Protein AF-A0A970WQ38-F1 (afdb_monomer_lite)

Sequence (187 aa):
MLKSSEVANGSTEHPTRWMLVTQKTVGEDTSVIERTAPKTWEYLNRHAGKLDKRGSAIYKNRPRFSVFGVGEYSFAPFKVAISGFYKRLAFAEIGNLEGKPIVLDDTSYFVPCYSRQEAKLIATMLNSNLAREFYSVFVFWDAKRPITIDVLRQLNLSALAEELQLEREFLAYLKRHPKAEKQTTMF

Radius of gyration: 18.14 Å; chains: 1; bounding box: 41×39×44 Å

Foldseek 3Di:
DDELVCQAVLVAADHPDDDDAQDQDWQPASVCCCVVPVVVVVVCVVCQVVQVPPPDPSCPPGHRPHDPPHHPLQFQQKKFKHFQQDLDQQTYIHGADPSGHDGYDPGMDIQRDNDPVVSVVQNCLCPDPVNRVQLVVQFPSVDSGRDDPVSQLVDQSCVSCVVVVNNVVVVVVCVVPVVVVVRSGSD

pLDDT: mean 92.21, std 9.81, range [41.81, 98.5]

Structure (mmCIF, N/CA/C/O backbone):
data_AF-A0A970WQ38-F1
#
_entry.id   AF-A0A970WQ38-F1
#
loop_
_atom_site.group_PDB
_atom_site.id
_atom_site.type_symbol
_atom_site.label_atom_id
_atom_site.label_alt_id
_atom_site.label_comp_id
_atom_site.label_asym_id
_atom_site.label_entity_id
_atom_site.label_seq_id
_atom_site.pdbx_PDB_ins_code
_atom_site.Cartn_x
_atom_site.Cartn_y
_atom_site.Cartn_z
_atom_site.occupancy
_atom_site.B_iso_or_equiv
_atom_site.auth_seq_id
_atom_site.auth_comp_id
_atom_site.auth_asym_id
_atom_site.auth_atom_id
_atom_site.pdbx_PDB_model_num
ATOM 1 N N . MET A 1 1 ? 10.033 -3.307 -0.426 1.00 94.62 1 MET A N 1
ATOM 2 C CA . MET A 1 1 ? 8.689 -3.889 -0.563 1.00 94.62 1 MET A CA 1
ATOM 3 C C . MET A 1 1 ? 8.407 -4.720 0.669 1.00 94.62 1 MET A C 1
ATOM 5 O O . MET A 1 1 ? 9.281 -5.488 1.053 1.00 94.62 1 MET A O 1
ATOM 9 N N . LEU A 1 2 ? 7.237 -4.533 1.276 1.00 96.19 2 LEU A N 1
ATOM 10 C CA . LEU A 1 2 ? 6.764 -5.340 2.400 1.00 96.19 2 LEU A CA 1
ATOM 11 C C . LEU A 1 2 ? 5.750 -6.373 1.918 1.00 96.19 2 LEU A C 1
ATOM 13 O O . LEU A 1 2 ? 4.870 -6.078 1.104 1.00 96.19 2 LEU A O 1
ATOM 17 N N . LYS A 1 3 ? 5.857 -7.579 2.462 1.00 95.44 3 LYS A N 1
ATOM 18 C CA . LYS A 1 3 ? 4.833 -8.611 2.368 1.00 95.44 3 LYS A CA 1
ATOM 19 C C . LYS A 1 3 ? 3.720 -8.350 3.364 1.00 95.44 3 LYS A C 1
ATOM 21 O O . LYS A 1 3 ? 3.947 -7.802 4.441 1.00 95.44 3 LYS A O 1
ATOM 26 N N . SER A 1 4 ? 2.530 -8.844 3.054 1.00 94.75 4 SER A N 1
ATOM 27 C CA . SER A 1 4 ? 1.392 -8.768 3.975 1.00 94.75 4 SER A CA 1
ATOM 28 C C . SER A 1 4 ? 1.639 -9.431 5.333 1.00 94.75 4 SER A C 1
ATOM 30 O O . SER A 1 4 ? 1.029 -9.032 6.319 1.00 94.75 4 SER A O 1
ATOM 32 N N . SER A 1 5 ? 2.575 -10.381 5.419 1.00 94.56 5 SER A N 1
ATOM 33 C CA . SER A 1 5 ? 3.056 -10.952 6.680 1.00 94.56 5 SER A CA 1
ATOM 34 C C . SER A 1 5 ? 3.839 -9.957 7.537 1.00 94.56 5 SER A C 1
ATOM 36 O O . SER A 1 5 ? 3.658 -9.912 8.748 1.00 94.56 5 SER A O 1
ATOM 38 N N . GLU A 1 6 ? 4.700 -9.146 6.916 1.00 95.38 6 GLU A N 1
ATOM 39 C CA . GLU A 1 6 ? 5.472 -8.105 7.606 1.00 95.38 6 GLU A CA 1
ATOM 40 C C . GLU A 1 6 ? 4.532 -6.989 8.084 1.00 95.38 6 GLU A C 1
ATOM 42 O O . GLU A 1 6 ? 4.630 -6.557 9.230 1.00 95.38 6 GLU A O 1
ATOM 47 N N . VAL A 1 7 ? 3.548 -6.613 7.254 1.00 95.88 7 VAL A N 1
ATOM 48 C CA . VAL A 1 7 ? 2.473 -5.679 7.637 1.00 95.88 7 VAL A CA 1
ATOM 49 C C . VAL A 1 7 ? 1.676 -6.224 8.821 1.00 95.88 7 VAL A C 1
ATOM 51 O O . VAL A 1 7 ? 1.517 -5.533 9.822 1.00 95.88 7 VAL A O 1
ATOM 54 N N . ALA A 1 8 ? 1.213 -7.475 8.740 1.00 94.12 8 ALA A N 1
ATOM 55 C CA . ALA A 1 8 ? 0.424 -8.087 9.803 1.00 94.12 8 ALA A CA 1
ATOM 56 C C . ALA A 1 8 ? 1.191 -8.146 11.128 1.00 94.12 8 ALA A C 1
ATOM 58 O O . ALA A 1 8 ? 0.586 -7.926 12.170 1.00 94.12 8 ALA A O 1
ATOM 59 N N . ASN A 1 9 ? 2.498 -8.410 11.099 1.00 91.44 9 ASN A N 1
ATOM 60 C CA . ASN A 1 9 ? 3.336 -8.513 12.294 1.00 91.44 9 ASN A CA 1
ATOM 61 C C . ASN A 1 9 ? 3.837 -7.158 12.826 1.00 91.44 9 ASN A C 1
ATOM 63 O O . ASN A 1 9 ? 4.499 -7.134 13.859 1.00 91.44 9 ASN A O 1
ATOM 67 N N . GLY A 1 10 ? 3.544 -6.046 12.142 1.00 88.69 10 GLY A N 1
ATOM 68 C CA . GLY A 1 10 ? 4.042 -4.718 12.516 1.00 88.69 10 GLY A CA 1
ATOM 69 C C . GLY A 1 10 ? 5.531 -4.501 12.220 1.00 88.69 10 GLY A C 1
ATOM 70 O O . GLY A 1 10 ? 6.116 -3.535 12.694 1.00 88.69 10 GLY A O 1
ATOM 71 N N . SER A 1 11 ? 6.163 -5.371 11.428 1.00 88.94 11 SER A N 1
ATOM 72 C CA . SER A 1 11 ? 7.571 -5.255 11.024 1.00 88.94 11 SER A CA 1
ATOM 73 C C . SER A 1 11 ? 7.704 -4.360 9.785 1.00 88.94 11 SER A C 1
ATOM 75 O O . SER A 1 11 ? 8.051 -4.832 8.704 1.00 88.94 11 SER A O 1
ATOM 77 N N . THR A 1 12 ? 7.360 -3.074 9.907 1.00 89.62 12 THR A N 1
ATOM 78 C CA . THR A 1 12 ? 7.174 -2.178 8.747 1.00 89.62 12 THR A CA 1
ATOM 79 C C . THR A 1 12 ? 8.334 -1.223 8.463 1.00 89.62 12 THR A C 1
ATOM 81 O O . THR A 1 12 ? 8.356 -0.602 7.400 1.00 89.62 12 THR A O 1
ATOM 84 N N . GLU A 1 13 ? 9.312 -1.113 9.363 1.00 87.19 13 GLU A N 1
ATOM 85 C CA . GLU A 1 13 ? 10.397 -0.124 9.253 1.00 87.19 13 GLU A CA 1
ATOM 86 C C . GLU A 1 13 ? 11.452 -0.496 8.201 1.00 87.19 13 GLU A C 1
ATOM 88 O O . GLU A 1 13 ? 11.958 0.366 7.480 1.00 87.19 13 GLU A O 1
ATOM 93 N N . HIS A 1 14 ? 11.760 -1.789 8.069 1.00 89.81 14 HIS A N 1
ATOM 94 C CA . HIS A 1 14 ? 12.870 -2.275 7.251 1.00 89.81 14 HIS A CA 1
ATOM 95 C C . HIS A 1 14 ? 12.405 -3.359 6.270 1.00 89.81 14 HIS A C 1
ATOM 97 O O . HIS A 1 14 ? 12.410 -4.542 6.610 1.00 89.81 14 HIS A O 1
ATOM 103 N N . PRO A 1 15 ? 11.997 -2.993 5.039 1.00 92.56 15 PRO A N 1
ATOM 104 C CA . PRO A 1 15 ? 11.581 -3.976 4.049 1.00 92.56 15 PRO A CA 1
ATOM 105 C C . PRO A 1 15 ? 12.732 -4.909 3.664 1.00 92.56 15 PRO A C 1
ATOM 107 O O . PRO A 1 15 ? 13.807 -4.465 3.267 1.00 92.56 15 PRO A O 1
ATOM 110 N N . THR A 1 16 ? 12.468 -6.213 3.672 1.00 91.50 16 THR A N 1
ATOM 111 C CA . THR A 1 16 ? 13.464 -7.247 3.331 1.00 91.50 16 THR A CA 1
ATOM 112 C C . THR A 1 16 ? 13.607 -7.500 1.826 1.00 91.50 16 THR A C 1
ATOM 114 O O . THR A 1 16 ? 14.448 -8.288 1.393 1.00 91.50 16 THR A O 1
ATOM 117 N N . ARG A 1 17 ? 12.766 -6.863 0.998 1.00 94.31 17 ARG A N 1
ATOM 118 C CA . ARG A 1 17 ? 12.672 -7.116 -0.449 1.00 94.31 17 ARG A CA 1
ATOM 119 C C . ARG A 1 17 ? 12.730 -5.831 -1.249 1.00 94.31 17 ARG A C 1
ATOM 121 O O . ARG A 1 17 ? 12.194 -4.805 -0.839 1.00 94.31 17 ARG A O 1
ATOM 128 N N . TRP A 1 18 ? 13.271 -5.920 -2.455 1.00 92.81 18 TRP A N 1
ATOM 129 C CA . TRP A 1 18 ? 13.341 -4.812 -3.403 1.00 92.81 18 TRP A CA 1
ATOM 130 C C . TRP A 1 18 ? 12.509 -5.126 -4.640 1.00 92.81 18 TRP A C 1
ATOM 132 O O . TRP A 1 18 ? 12.407 -6.278 -5.057 1.00 92.81 18 TRP A O 1
ATOM 142 N N . MET A 1 19 ? 11.885 -4.099 -5.209 1.00 91.88 19 MET A N 1
ATOM 143 C CA . MET A 1 19 ? 11.062 -4.219 -6.406 1.00 91.88 19 MET A CA 1
ATOM 144 C C . MET A 1 19 ? 11.454 -3.123 -7.388 1.00 91.88 19 MET A C 1
ATOM 146 O O . MET A 1 19 ? 11.566 -1.961 -7.003 1.00 91.88 19 MET A O 1
ATOM 150 N N . LEU A 1 20 ? 11.640 -3.500 -8.652 1.00 94.19 20 LEU A N 1
ATOM 151 C CA . LEU A 1 20 ? 11.732 -2.545 -9.747 1.00 94.19 20 LEU A CA 1
ATOM 152 C C . LEU A 1 20 ? 10.317 -2.126 -10.142 1.00 94.19 20 LEU A C 1
ATOM 154 O O . LEU A 1 20 ? 9.490 -2.972 -10.483 1.00 94.19 20 LEU A O 1
ATOM 158 N N . VAL A 1 21 ? 10.060 -0.824 -10.098 1.00 94.69 21 VAL A N 1
ATOM 159 C CA . VAL A 1 21 ? 8.825 -0.221 -10.596 1.00 94.69 21 VAL A CA 1
ATOM 160 C C . VAL A 1 21 ? 9.208 0.611 -11.811 1.00 94.69 21 VAL A C 1
ATOM 162 O O . VAL A 1 21 ? 9.960 1.574 -11.691 1.00 94.69 21 VAL A O 1
ATOM 165 N N . THR A 1 22 ? 8.777 0.167 -12.987 1.00 96.25 22 THR A N 1
ATOM 166 C CA . THR A 1 22 ? 9.241 0.685 -14.283 1.00 96.25 22 THR A CA 1
ATOM 167 C C . THR A 1 22 ? 8.494 1.938 -14.722 1.00 96.25 22 THR A C 1
ATOM 169 O O . THR A 1 22 ? 8.938 2.622 -15.638 1.00 96.25 22 THR A O 1
ATOM 172 N N . GLN A 1 23 ? 7.386 2.260 -14.059 1.00 95.25 23 GLN A N 1
ATOM 173 C CA . GLN A 1 23 ? 6.566 3.409 -14.390 1.00 95.25 23 GLN A CA 1
ATOM 174 C C . GLN A 1 23 ? 5.819 3.968 -13.172 1.00 95.25 23 GLN A C 1
ATOM 176 O O . GLN A 1 23 ? 5.569 3.251 -12.202 1.00 95.25 23 GLN A O 1
ATOM 181 N N . LYS A 1 24 ? 5.442 5.248 -13.216 1.00 93.38 24 LYS A N 1
ATOM 182 C CA . LYS A 1 24 ? 4.678 5.919 -12.153 1.00 93.38 24 LYS A CA 1
ATOM 183 C C . LYS A 1 24 ? 3.174 5.753 -12.317 1.00 93.38 24 LYS A C 1
ATOM 185 O O . LYS A 1 24 ? 2.450 5.721 -11.324 1.00 93.38 24 LYS A O 1
ATOM 190 N N . THR A 1 25 ? 2.701 5.650 -13.554 1.00 92.31 25 THR A N 1
ATOM 191 C CA . THR A 1 25 ? 1.279 5.441 -13.861 1.00 92.31 25 THR A CA 1
ATOM 192 C C . THR A 1 25 ? 1.090 4.314 -14.868 1.00 92.31 25 THR A C 1
ATOM 194 O O . THR A 1 25 ? 1.965 4.029 -15.682 1.00 92.31 25 THR A O 1
ATOM 197 N N . VAL A 1 26 ? -0.052 3.626 -14.812 1.00 88.56 26 VAL A N 1
ATOM 198 C CA . VAL A 1 26 ? -0.340 2.535 -15.753 1.00 88.56 26 VAL A CA 1
ATOM 199 C C . VAL A 1 26 ? -0.365 3.062 -17.191 1.00 88.56 26 VAL A C 1
ATOM 201 O O . VAL A 1 26 ? -1.120 3.975 -17.506 1.00 88.56 26 VAL A O 1
ATOM 204 N N . GLY A 1 27 ? 0.413 2.429 -18.073 1.00 90.19 27 GLY A N 1
ATOM 205 C CA . GLY A 1 27 ? 0.468 2.761 -19.500 1.00 90.19 27 GLY A CA 1
ATOM 206 C C . GLY A 1 27 ? 1.552 3.769 -19.889 1.00 90.19 27 GLY A C 1
ATOM 207 O O . GLY A 1 27 ? 1.761 3.966 -21.081 1.00 90.19 27 GLY A O 1
ATOM 208 N N . GLU A 1 28 ? 2.257 4.357 -18.923 1.00 94.62 28 GLU A N 1
ATOM 209 C CA . GLU A 1 28 ? 3.424 5.206 -19.181 1.00 94.62 28 GLU A CA 1
ATOM 210 C C . GLU A 1 28 ? 4.548 4.417 -19.870 1.00 94.62 28 GLU A C 1
ATOM 212 O O . GLU A 1 28 ? 4.803 3.255 -19.537 1.00 94.62 28 GLU A O 1
ATOM 217 N N . ASP A 1 29 ? 5.203 5.054 -20.846 1.00 96.19 29 ASP A N 1
ATOM 218 C CA . ASP A 1 29 ? 6.270 4.438 -21.628 1.00 96.19 29 ASP A CA 1
ATOM 219 C C . ASP A 1 29 ? 7.474 4.077 -20.750 1.00 96.19 29 ASP A C 1
ATOM 221 O O . ASP A 1 29 ? 8.077 4.914 -20.081 1.00 96.19 29 ASP A O 1
ATOM 225 N N . THR A 1 30 ? 7.847 2.804 -20.793 1.00 97.25 30 THR A N 1
ATOM 226 C CA . THR A 1 30 ? 8.964 2.233 -20.043 1.00 97.25 30 THR A CA 1
ATOM 227 C C . THR A 1 30 ? 10.277 2.259 -20.825 1.00 97.25 30 THR A C 1
ATOM 229 O O . THR A 1 30 ? 11.324 1.978 -20.242 1.00 97.25 30 THR A O 1
ATOM 232 N N . SER A 1 31 ? 10.254 2.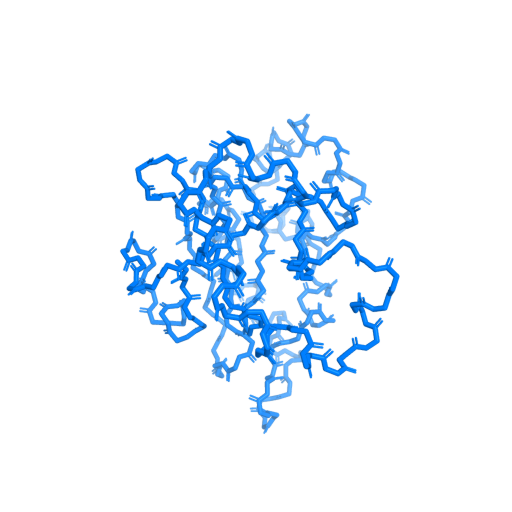549 -22.134 1.00 97.12 31 SER A N 1
ATOM 233 C CA . SER A 1 31 ? 11.460 2.567 -22.980 1.00 97.12 31 SER A CA 1
ATOM 234 C C . SER A 1 31 ? 12.475 3.614 -22.510 1.00 97.12 31 SER A C 1
ATOM 236 O O . SER A 1 31 ? 13.683 3.414 -22.611 1.00 97.12 31 SER A O 1
ATOM 238 N N . VAL A 1 32 ? 11.994 4.679 -21.858 1.00 97.38 32 VAL A N 1
ATOM 239 C CA . VAL A 1 32 ? 12.813 5.743 -21.262 1.00 97.38 32 VAL A CA 1
ATOM 240 C C . VAL A 1 32 ? 13.874 5.224 -20.281 1.00 97.38 32 VAL A C 1
ATOM 242 O O . VAL A 1 32 ? 14.910 5.871 -20.113 1.00 97.38 32 VAL A O 1
ATOM 245 N N . ILE A 1 33 ? 13.649 4.057 -19.660 1.00 98.00 33 ILE A N 1
ATOM 246 C CA . ILE A 1 33 ? 14.588 3.408 -18.728 1.00 98.00 33 ILE A CA 1
ATOM 247 C C . ILE A 1 33 ? 15.906 3.059 -19.422 1.00 98.00 33 ILE A C 1
ATOM 249 O O . ILE A 1 33 ? 16.953 3.121 -18.782 1.00 98.00 33 ILE A O 1
ATOM 253 N N . GLU A 1 34 ? 15.882 2.744 -20.719 1.00 98.06 34 GLU A N 1
ATOM 254 C CA . GLU A 1 34 ? 17.087 2.465 -21.506 1.00 98.06 34 GLU A CA 1
ATOM 255 C C . GLU A 1 34 ? 18.121 3.584 -21.386 1.00 98.06 34 GLU A C 1
ATOM 257 O O . GLU A 1 34 ? 19.311 3.324 -21.219 1.00 98.06 34 GLU A O 1
ATOM 262 N N . ARG A 1 35 ? 17.649 4.834 -21.394 1.00 97.94 35 ARG A N 1
ATOM 263 C CA . ARG A 1 35 ? 18.496 6.021 -21.288 1.00 97.94 35 ARG A CA 1
ATOM 264 C C . ARG A 1 35 ? 18.747 6.451 -19.847 1.00 97.94 35 ARG A C 1
ATOM 266 O O . ARG A 1 35 ? 19.858 6.858 -19.526 1.00 97.94 35 ARG A O 1
ATOM 273 N N . THR A 1 36 ? 17.729 6.411 -18.985 1.00 97.50 36 THR A N 1
ATOM 274 C CA . THR A 1 36 ? 17.827 6.965 -17.620 1.00 97.50 36 THR A CA 1
ATOM 275 C C . THR A 1 36 ? 18.448 5.998 -16.615 1.00 97.50 36 THR A C 1
ATOM 277 O O . THR A 1 36 ? 19.047 6.438 -15.635 1.00 97.50 36 THR A O 1
ATOM 280 N N . ALA A 1 37 ? 18.340 4.688 -16.851 1.00 97.56 37 ALA A N 1
ATOM 281 C CA . ALA A 1 37 ? 18.924 3.647 -16.013 1.00 97.56 37 ALA A CA 1
ATOM 282 C C . ALA A 1 37 ? 19.336 2.413 -16.851 1.00 97.56 37 ALA A C 1
ATOM 284 O O . ALA A 1 37 ? 18.711 1.351 -16.738 1.00 97.56 37 ALA A O 1
ATOM 285 N N . PRO A 1 38 ? 20.428 2.498 -17.640 1.00 98.06 38 PRO A N 1
ATOM 286 C CA . PRO A 1 38 ? 20.823 1.446 -18.585 1.00 98.06 38 PRO A CA 1
ATOM 287 C C . PRO A 1 38 ? 21.007 0.059 -17.948 1.00 98.06 38 PRO A C 1
ATOM 289 O O . PRO A 1 38 ? 20.577 -0.947 -18.507 1.00 98.06 38 PRO A O 1
ATOM 292 N N . LYS A 1 39 ? 21.563 -0.010 -16.727 1.00 98.50 39 LYS A N 1
ATOM 293 C CA . LYS A 1 39 ? 21.716 -1.277 -15.981 1.00 98.50 39 LYS A CA 1
ATOM 294 C C . LYS A 1 39 ? 20.367 -1.918 -15.630 1.00 98.50 39 LYS A C 1
ATOM 296 O O . LYS A 1 39 ? 20.232 -3.139 -15.653 1.00 98.50 39 LYS A O 1
ATOM 301 N N . THR A 1 40 ? 19.359 -1.102 -15.320 1.00 98.00 40 THR A N 1
ATOM 302 C CA . THR A 1 40 ? 17.990 -1.572 -15.065 1.00 98.00 40 THR A CA 1
ATOM 303 C C . THR A 1 40 ? 17.365 -2.102 -16.351 1.00 98.00 40 THR A C 1
ATOM 305 O O . THR A 1 40 ? 16.754 -3.168 -16.336 1.00 98.00 40 THR A O 1
ATOM 308 N N . TRP A 1 41 ? 17.551 -1.403 -17.472 1.00 98.31 41 TRP A N 1
ATOM 309 C CA . TRP A 1 41 ? 17.061 -1.851 -18.776 1.00 98.31 41 TRP A CA 1
ATOM 310 C C . TRP A 1 41 ? 17.680 -3.180 -19.212 1.00 98.31 41 TRP A C 1
ATOM 312 O O . TRP A 1 41 ? 16.966 -4.088 -19.643 1.00 98.31 41 TRP A O 1
ATOM 322 N N . GLU A 1 42 ? 18.992 -3.337 -19.036 1.00 98.44 42 GLU A N 1
ATOM 323 C CA . GLU A 1 42 ? 19.691 -4.593 -19.311 1.00 98.44 42 GLU A CA 1
ATOM 324 C C . GLU A 1 42 ? 19.134 -5.738 -18.450 1.00 98.44 42 GLU A C 1
ATOM 326 O O . GLU A 1 42 ? 18.826 -6.817 -18.964 1.00 98.44 42 GLU A O 1
ATOM 331 N N . TYR A 1 43 ? 18.926 -5.494 -17.150 1.00 98.31 43 TYR A N 1
ATOM 332 C CA . TYR A 1 43 ? 18.314 -6.471 -16.249 1.00 98.31 43 TYR A CA 1
ATOM 333 C C . TYR A 1 43 ? 16.916 -6.891 -16.722 1.00 98.31 43 TYR A C 1
ATOM 335 O O . TYR A 1 43 ? 16.616 -8.088 -16.758 1.00 98.31 43 TYR A O 1
ATOM 343 N N . LEU A 1 44 ? 16.063 -5.932 -17.096 1.00 98.12 44 LEU A N 1
ATOM 344 C CA . LEU A 1 44 ? 14.707 -6.209 -17.577 1.00 98.12 44 LEU A CA 1
ATOM 345 C C . LEU A 1 44 ? 14.731 -7.053 -18.856 1.00 98.12 44 LEU A C 1
ATOM 347 O O . LEU A 1 44 ? 14.026 -8.060 -18.931 1.00 98.12 44 LEU A O 1
ATOM 351 N N . ASN A 1 45 ? 15.593 -6.708 -19.816 1.00 98.44 45 ASN A N 1
ATOM 352 C CA . ASN A 1 45 ? 15.750 -7.462 -21.060 1.00 98.44 45 ASN A CA 1
ATOM 353 C C . ASN A 1 45 ? 16.278 -8.881 -20.825 1.00 98.44 45 ASN A C 1
ATOM 355 O O . ASN A 1 45 ? 15.730 -9.835 -21.380 1.00 98.44 45 ASN A O 1
ATOM 359 N N . ARG A 1 46 ? 17.262 -9.050 -19.935 1.00 98.50 46 ARG A N 1
ATOM 360 C CA . ARG A 1 46 ? 17.790 -10.370 -19.549 1.00 98.50 46 ARG A CA 1
ATOM 361 C C . ARG A 1 46 ? 16.702 -11.297 -18.997 1.00 98.50 46 ARG A C 1
ATOM 363 O O . ARG A 1 46 ? 16.751 -12.506 -19.207 1.00 98.50 46 ARG A O 1
ATOM 370 N N . HIS A 1 47 ? 15.705 -10.738 -18.312 1.00 97.88 47 HIS A N 1
ATOM 371 C CA . HIS A 1 47 ? 14.590 -11.489 -17.726 1.00 97.88 47 HIS A CA 1
ATOM 372 C C . HIS A 1 47 ? 13.313 -11.453 -18.572 1.00 97.88 47 HIS A C 1
ATOM 374 O O . HIS A 1 47 ? 12.281 -11.990 -18.153 1.00 97.88 47 HIS A O 1
ATOM 380 N N . ALA A 1 48 ? 13.360 -10.862 -19.765 1.00 97.19 48 ALA A N 1
ATOM 381 C CA . ALA A 1 48 ? 12.158 -10.564 -20.520 1.00 97.19 48 ALA A CA 1
ATOM 382 C C . ALA A 1 48 ? 11.375 -11.809 -20.929 1.00 97.19 48 ALA A C 1
ATOM 384 O O . ALA A 1 48 ? 10.156 -11.807 -20.839 1.00 97.19 48 ALA A O 1
ATOM 385 N N . GLY A 1 49 ? 12.052 -12.923 -21.224 1.00 96.75 49 GLY A N 1
ATOM 386 C CA . GLY A 1 49 ? 11.374 -14.187 -21.520 1.00 96.75 49 GLY A CA 1
ATOM 387 C C . GLY A 1 49 ? 10.422 -14.666 -20.411 1.00 96.75 49 GLY A C 1
ATOM 388 O O . GLY A 1 49 ? 9.463 -15.371 -20.709 1.00 96.75 49 GLY A O 1
ATOM 389 N N . LYS A 1 50 ? 10.641 -14.284 -19.140 1.00 96.00 50 LYS A N 1
ATOM 390 C CA . LYS A 1 50 ? 9.692 -14.538 -18.036 1.00 96.00 50 LYS A CA 1
ATOM 391 C C . LYS A 1 50 ? 8.623 -13.446 -17.937 1.00 96.00 50 LYS A C 1
ATOM 393 O O . LYS A 1 50 ? 7.462 -13.752 -17.688 1.00 96.00 50 LYS A O 1
ATOM 398 N N . LEU A 1 51 ? 9.010 -12.183 -18.118 1.00 94.88 51 LEU A N 1
ATOM 399 C CA . LEU A 1 51 ? 8.118 -11.025 -17.983 1.00 94.88 51 LEU A CA 1
ATOM 400 C C . LEU A 1 51 ? 7.093 -10.941 -19.129 1.00 94.88 51 LEU A C 1
ATOM 402 O O . LEU A 1 51 ? 5.938 -10.590 -18.893 1.00 94.88 51 LEU A O 1
ATOM 406 N N . ASP A 1 52 ? 7.484 -11.322 -20.341 1.00 94.31 52 ASP A N 1
ATOM 407 C CA . ASP A 1 52 ? 6.641 -11.317 -21.541 1.00 94.31 52 ASP A CA 1
ATOM 408 C C . ASP A 1 52 ? 5.623 -12.477 -21.522 1.00 94.31 52 ASP A C 1
ATOM 410 O O . ASP A 1 52 ? 4.562 -12.389 -22.131 1.00 94.31 52 ASP A O 1
ATOM 414 N N . LYS A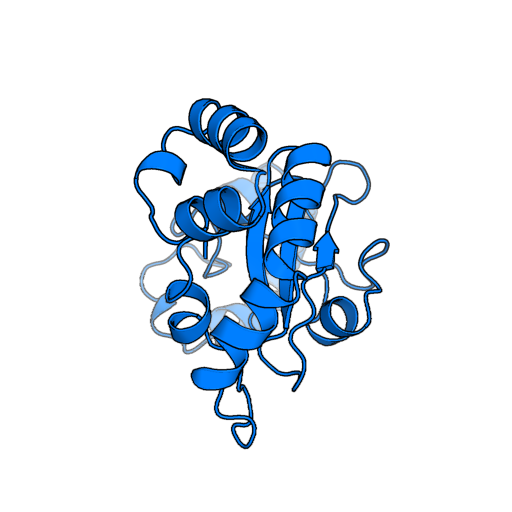 1 53 ? 5.890 -13.544 -20.751 1.00 95.25 53 LYS A N 1
ATOM 415 C CA . LYS A 1 53 ? 4.981 -14.695 -20.570 1.00 95.25 53 LYS A CA 1
ATOM 416 C C . LYS A 1 53 ? 3.833 -14.443 -19.585 1.00 95.25 53 LYS A C 1
ATOM 418 O O . LYS A 1 53 ? 3.043 -15.350 -19.325 1.00 95.25 53 LYS A O 1
ATOM 423 N N . ARG A 1 54 ? 3.725 -13.248 -18.993 1.00 93.31 54 ARG A N 1
ATOM 424 C CA . ARG A 1 54 ? 2.632 -12.924 -18.060 1.00 93.31 54 ARG A CA 1
ATOM 425 C C . ARG A 1 54 ? 1.293 -12.929 -18.800 1.00 93.31 54 ARG A C 1
ATOM 427 O O . ARG A 1 54 ? 1.014 -12.038 -19.591 1.00 93.31 54 ARG A O 1
ATOM 434 N N . GLY A 1 55 ? 0.450 -13.914 -18.492 1.00 91.69 55 GLY A N 1
ATOM 435 C CA . GLY A 1 55 ? -0.800 -14.170 -19.219 1.00 91.69 55 GLY A CA 1
ATOM 436 C C . GLY A 1 55 ? -1.990 -13.279 -18.854 1.00 91.69 55 GLY A C 1
ATOM 437 O O . GLY A 1 55 ? -3.053 -13.420 -19.453 1.00 91.69 55 GLY A O 1
ATOM 438 N N . SER A 1 56 ? -1.858 -12.377 -17.876 1.00 92.50 56 SER A N 1
ATOM 439 C CA . SER A 1 56 ? -2.983 -11.524 -17.482 1.00 92.50 56 SER A CA 1
ATOM 440 C C . SER A 1 56 ? -3.327 -10.515 -18.579 1.00 92.50 56 SER A C 1
ATOM 442 O O . SER A 1 56 ? -2.453 -9.818 -19.100 1.00 92.50 56 SER A O 1
ATOM 444 N N . ALA A 1 57 ? -4.621 -10.387 -18.886 1.00 92.81 57 ALA A N 1
ATOM 445 C CA . ALA A 1 57 ? -5.125 -9.465 -19.901 1.00 92.81 57 ALA A CA 1
ATOM 446 C C . ALA A 1 57 ? -4.760 -7.996 -19.619 1.00 92.81 57 ALA A C 1
ATOM 448 O O . ALA A 1 57 ? -4.670 -7.209 -20.557 1.00 92.81 57 ALA A O 1
ATOM 449 N N . ILE A 1 58 ? -4.475 -7.644 -18.359 1.00 88.81 58 ILE A N 1
ATOM 450 C CA . ILE A 1 58 ? -4.045 -6.301 -17.935 1.00 88.81 58 ILE A CA 1
ATOM 451 C C . ILE A 1 58 ? -2.753 -5.826 -18.618 1.00 88.81 58 ILE A C 1
ATOM 453 O O . ILE A 1 58 ? -2.499 -4.625 -18.656 1.00 88.81 58 ILE A O 1
ATOM 457 N N . TYR A 1 59 ? -1.941 -6.752 -19.143 1.00 91.19 59 TYR A N 1
ATOM 458 C CA . TYR A 1 59 ? -0.696 -6.448 -19.852 1.00 91.19 59 TYR A CA 1
ATOM 459 C C . TYR A 1 59 ? -0.870 -6.340 -21.374 1.00 91.19 59 TYR A C 1
ATOM 461 O O . TYR A 1 59 ? 0.066 -5.930 -22.059 1.00 91.19 59 TYR A O 1
ATOM 469 N N . LYS A 1 60 ? -2.046 -6.678 -21.924 1.00 90.12 60 LYS A N 1
ATOM 470 C CA . LYS A 1 60 ? -2.319 -6.510 -23.359 1.00 90.12 60 LYS A CA 1
ATOM 471 C C . LYS A 1 60 ? -2.311 -5.023 -23.713 1.00 90.12 60 LYS A C 1
ATOM 473 O O . LYS A 1 60 ? -2.913 -4.219 -23.004 1.00 90.12 60 LYS A O 1
ATOM 478 N N . ASN A 1 61 ? -1.661 -4.662 -24.821 1.00 90.06 61 ASN A N 1
ATOM 479 C CA . ASN A 1 61 ? -1.536 -3.274 -25.288 1.00 90.06 61 ASN A CA 1
ATOM 480 C C . ASN A 1 61 ? -0.975 -2.326 -24.207 1.00 90.06 61 ASN A C 1
ATOM 482 O O . ASN A 1 61 ? -1.466 -1.209 -24.011 1.00 90.06 61 ASN A O 1
ATOM 486 N N . ARG A 1 62 ? 0.031 -2.797 -23.461 1.00 93.62 62 ARG A N 1
ATOM 487 C CA . ARG A 1 62 ? 0.790 -2.000 -22.491 1.00 93.62 62 ARG A CA 1
ATOM 488 C C . ARG A 1 62 ? 2.273 -1.990 -22.849 1.00 93.62 62 ARG A C 1
ATOM 490 O O . ARG A 1 62 ? 2.743 -2.960 -23.446 1.00 93.62 62 ARG A O 1
ATOM 497 N N . PRO A 1 63 ? 3.016 -0.938 -22.459 1.00 95.62 63 PRO A N 1
ATOM 498 C CA . PRO A 1 63 ? 4.466 -0.917 -22.595 1.00 95.62 63 PRO A CA 1
ATOM 499 C C . PRO A 1 63 ? 5.100 -2.163 -21.974 1.00 95.62 63 PRO A C 1
ATOM 501 O O . PRO A 1 63 ? 4.653 -2.667 -20.932 1.00 95.62 63 PRO A O 1
ATOM 504 N N . ARG A 1 64 ? 6.138 -2.686 -22.625 1.00 95.38 64 ARG A N 1
ATOM 505 C CA . ARG A 1 64 ? 6.855 -3.869 -22.142 1.00 95.38 64 ARG A CA 1
ATOM 506 C C . ARG A 1 64 ? 7.381 -3.613 -20.729 1.00 95.38 64 ARG A C 1
ATOM 508 O O . ARG A 1 64 ? 7.683 -2.494 -20.366 1.00 95.38 64 ARG A O 1
ATOM 515 N N . PHE A 1 65 ? 7.476 -4.642 -19.894 1.00 96.44 65 PHE A N 1
ATOM 516 C CA . PHE A 1 65 ? 7.901 -4.486 -18.493 1.00 96.44 65 PHE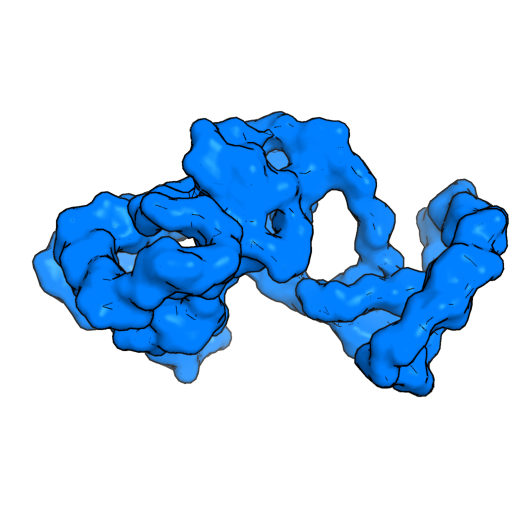 A CA 1
ATOM 517 C C . PHE A 1 65 ? 6.977 -3.647 -17.596 1.00 96.44 65 PHE A C 1
ATOM 519 O O . PHE A 1 65 ? 7.356 -3.391 -16.456 1.00 96.44 65 PHE A O 1
ATOM 526 N N . SER A 1 66 ? 5.760 -3.299 -18.032 1.00 9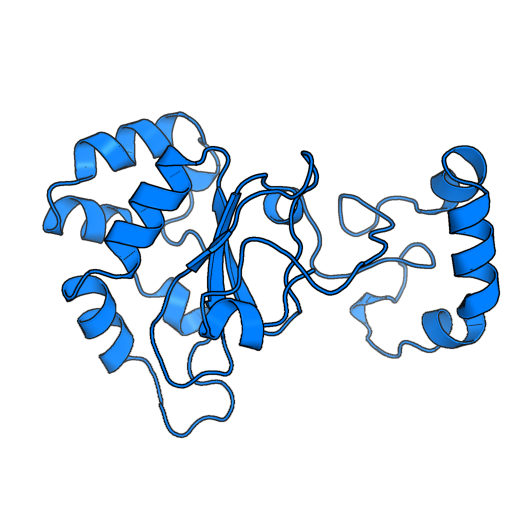5.38 66 SER A N 1
ATOM 527 C CA . SER A 1 66 ? 4.763 -2.651 -17.167 1.00 95.38 66 SER A CA 1
ATOM 528 C C . SER A 1 66 ? 4.511 -3.437 -15.871 1.00 95.38 66 SER A C 1
ATOM 530 O O . SER A 1 66 ? 4.394 -4.668 -15.882 1.00 95.38 66 SER A O 1
ATOM 532 N N . VAL A 1 67 ? 4.362 -2.711 -14.763 1.00 93.69 67 VAL A N 1
ATOM 533 C CA . VAL A 1 67 ? 3.751 -3.160 -13.500 1.00 93.69 67 VAL A CA 1
ATOM 534 C C . VAL A 1 67 ? 2.277 -2.724 -13.448 1.00 93.69 67 VAL A C 1
ATOM 536 O O . VAL A 1 67 ? 1.943 -1.619 -13.861 1.00 93.69 67 VAL A O 1
ATOM 539 N N . PHE A 1 68 ? 1.373 -3.583 -12.976 1.00 89.38 68 PHE A N 1
ATOM 540 C CA . PHE A 1 68 ? -0.042 -3.228 -12.794 1.00 89.38 68 PHE A CA 1
ATOM 541 C C . PHE A 1 68 ? -0.310 -2.756 -11.360 1.00 89.38 68 PHE A C 1
ATOM 543 O O . PHE A 1 68 ? 0.441 -3.105 -10.454 1.00 89.38 68 PHE A O 1
ATOM 550 N N . GLY A 1 69 ? -1.388 -1.994 -11.154 1.00 87.81 69 GLY A N 1
ATOM 551 C CA . GLY A 1 69 ? -1.783 -1.534 -9.821 1.00 87.81 69 GLY A CA 1
ATOM 552 C C . GLY A 1 69 ? -0.824 -0.497 -9.239 1.00 87.81 69 GLY A C 1
ATOM 553 O O . GLY A 1 69 ? -0.648 -0.452 -8.023 1.00 87.81 69 GLY A O 1
ATOM 554 N N . VAL A 1 70 ? -0.202 0.313 -10.104 1.00 92.00 70 VAL A N 1
ATOM 555 C CA . VAL A 1 70 ? 0.666 1.431 -9.716 1.00 92.00 70 VAL A CA 1
ATOM 556 C C . VAL A 1 70 ? 0.064 2.765 -10.143 1.00 92.00 70 VAL A C 1
ATOM 558 O O . VAL A 1 70 ? -0.481 2.898 -11.239 1.00 92.00 70 VAL A O 1
ATOM 561 N N . GLY A 1 71 ? 0.179 3.763 -9.279 1.00 92.06 71 GLY A N 1
ATOM 562 C CA . GLY A 1 71 ? -0.268 5.129 -9.531 1.00 92.06 71 GLY A CA 1
ATOM 563 C C . GLY A 1 71 ? 0.297 6.082 -8.486 1.00 92.06 71 GLY A C 1
ATOM 564 O O . GLY A 1 71 ? 1.085 5.669 -7.639 1.00 92.06 71 GLY A O 1
ATOM 565 N N . GLU A 1 72 ? -0.145 7.342 -8.505 1.00 91.25 72 GLU A N 1
ATOM 566 C CA . GLU A 1 72 ? 0.277 8.386 -7.551 1.00 91.25 72 GLU A CA 1
ATOM 567 C C . GLU A 1 72 ? 0.256 7.883 -6.091 1.00 91.25 72 GLU A C 1
ATOM 569 O O . GLU A 1 72 ? 1.242 8.014 -5.367 1.00 91.25 72 GLU A O 1
ATOM 574 N N . TYR A 1 73 ? -0.810 7.169 -5.709 1.00 91.56 73 TYR A N 1
ATOM 575 C CA . TYR A 1 73 ? -0.988 6.563 -4.385 1.00 91.56 73 TYR A CA 1
ATOM 576 C C . TYR A 1 73 ? 0.120 5.566 -3.992 1.00 91.56 73 TYR A C 1
ATOM 578 O O . TYR A 1 73 ? 0.485 5.458 -2.822 1.00 91.56 73 TYR A O 1
ATOM 586 N N . SER A 1 74 ? 0.695 4.831 -4.948 1.00 92.88 74 SER A N 1
ATOM 587 C CA . SER A 1 74 ? 1.749 3.843 -4.681 1.00 92.88 74 SER A CA 1
ATOM 588 C C . SER A 1 74 ? 3.034 4.503 -4.180 1.00 92.88 74 SER A C 1
ATOM 590 O O . SER A 1 74 ? 3.760 3.923 -3.366 1.00 92.88 74 SER A O 1
ATOM 592 N N . PHE A 1 75 ? 3.285 5.736 -4.623 1.00 94.06 75 PHE A N 1
ATOM 593 C CA . PHE A 1 75 ? 4.480 6.513 -4.298 1.00 94.06 75 PHE A CA 1
ATOM 594 C C . PHE A 1 75 ? 4.284 7.456 -3.108 1.00 94.06 75 PHE A C 1
ATOM 596 O O . PHE A 1 75 ? 5.202 8.209 -2.789 1.00 94.06 75 PHE A O 1
ATOM 603 N N . ALA A 1 76 ? 3.138 7.386 -2.420 1.00 94.50 76 ALA A N 1
ATOM 604 C CA . ALA A 1 76 ? 2.923 8.121 -1.180 1.00 94.50 76 ALA A CA 1
ATOM 605 C C . ALA A 1 76 ? 4.039 7.796 -0.157 1.00 94.50 76 ALA A C 1
ATOM 607 O O . ALA A 1 76 ? 4.374 6.610 0.017 1.00 94.50 76 ALA A O 1
ATOM 608 N N . PRO A 1 77 ? 4.638 8.819 0.488 1.00 94.94 77 PRO A N 1
ATOM 609 C CA . PRO A 1 77 ? 5.796 8.657 1.371 1.00 94.94 77 PRO A CA 1
ATOM 610 C C . PRO A 1 77 ? 5.463 7.938 2.680 1.00 94.94 77 PRO A C 1
ATOM 612 O O . PRO A 1 77 ? 6.362 7.378 3.307 1.00 94.94 77 PRO A O 1
ATOM 615 N N . PHE A 1 78 ? 4.191 7.949 3.076 1.00 96.00 78 PHE A N 1
ATOM 616 C CA . PHE A 1 78 ? 3.653 7.196 4.197 1.00 96.00 78 PHE A CA 1
ATOM 617 C C . PHE A 1 78 ? 2.406 6.431 3.747 1.00 96.00 78 PHE A C 1
ATOM 619 O O . PHE A 1 78 ? 1.797 6.751 2.724 1.00 96.00 78 PHE A O 1
ATOM 626 N N . LYS A 1 79 ? 2.037 5.382 4.478 1.00 96.56 79 LYS A N 1
ATOM 627 C CA . LYS A 1 79 ? 0.823 4.595 4.237 1.00 96.56 79 LYS A CA 1
ATOM 628 C C . LYS A 1 79 ? 0.285 4.059 5.559 1.00 96.56 79 LYS A C 1
ATOM 630 O O . LYS A 1 79 ? 1.069 3.764 6.459 1.00 96.56 79 LYS A O 1
ATOM 635 N N . VAL A 1 80 ? -1.025 3.857 5.641 1.00 97.62 80 VAL A N 1
ATOM 636 C CA . VAL A 1 80 ? -1.642 3.014 6.676 1.00 97.62 80 VAL A CA 1
ATOM 637 C C . VAL A 1 80 ? -2.162 1.761 6.002 1.00 97.62 80 VAL A C 1
ATOM 639 O O . VAL A 1 80 ? -3.044 1.842 5.151 1.00 97.62 80 VAL A O 1
ATOM 642 N N . ALA A 1 81 ? -1.588 0.611 6.335 1.00 97.75 81 ALA A N 1
ATOM 643 C CA . ALA A 1 81 ? -1.814 -0.627 5.606 1.00 97.75 81 ALA A CA 1
ATOM 644 C C . ALA A 1 81 ? -2.406 -1.730 6.472 1.00 97.75 81 ALA A C 1
ATOM 646 O O . ALA A 1 81 ? -2.171 -1.790 7.673 1.00 97.75 81 ALA A O 1
ATOM 647 N N . ILE A 1 82 ? -3.111 -2.654 5.832 1.00 97.94 82 ILE A N 1
ATOM 648 C CA . ILE A 1 82 ? -3.651 -3.856 6.455 1.00 97.94 82 ILE A CA 1
ATOM 649 C C . ILE A 1 82 ? -3.441 -5.055 5.539 1.00 97.94 82 ILE A C 1
ATOM 651 O O . ILE A 1 82 ? -3.500 -4.953 4.313 1.00 97.94 82 ILE A O 1
ATOM 655 N N . SER A 1 83 ? -3.186 -6.208 6.145 1.00 97.44 83 SER A N 1
ATOM 656 C CA . SER A 1 83 ? -3.092 -7.470 5.423 1.00 97.44 83 SER A CA 1
ATOM 657 C C . SER A 1 83 ? -4.479 -8.005 5.075 1.00 97.44 83 SER A C 1
ATOM 659 O O . SER A 1 83 ? -5.320 -8.151 5.956 1.00 97.44 83 SER A O 1
ATOM 661 N N . GLY A 1 84 ? -4.696 -8.378 3.814 1.00 96.56 84 GLY A N 1
ATOM 662 C CA . GLY A 1 84 ? -5.923 -9.050 3.384 1.00 96.56 84 GLY A CA 1
ATOM 663 C C . GLY A 1 84 ? -5.988 -10.529 3.782 1.00 96.56 84 GLY A C 1
ATOM 664 O O . GLY A 1 84 ? -7.061 -11.125 3.779 1.00 96.56 84 GLY A O 1
ATOM 665 N N . PHE A 1 85 ? -4.846 -11.147 4.105 1.00 93.94 85 PHE A N 1
ATOM 666 C CA . PHE A 1 85 ? -4.733 -12.584 4.399 1.00 93.94 85 PHE A CA 1
ATOM 667 C C . PHE A 1 85 ? -4.898 -12.937 5.875 1.00 93.94 85 PHE A C 1
ATOM 669 O O . PHE A 1 85 ? -5.323 -14.043 6.202 1.00 93.94 85 PHE A O 1
ATOM 676 N N . TYR A 1 86 ? -4.485 -12.042 6.766 1.00 94.00 86 TYR A N 1
ATOM 677 C CA . TYR A 1 86 ? -4.377 -12.366 8.181 1.00 94.00 86 TYR A CA 1
ATOM 678 C C . TYR A 1 86 ? -5.710 -12.100 8.872 1.00 94.00 86 TYR A C 1
ATOM 680 O O . TYR A 1 86 ? -6.324 -11.055 8.679 1.00 94.00 86 TYR A O 1
ATOM 688 N N . LYS A 1 87 ? -6.154 -13.046 9.705 1.00 93.38 87 LYS A N 1
ATOM 689 C CA . LYS A 1 87 ? -7.439 -12.992 10.418 1.00 93.38 87 LYS A CA 1
ATOM 690 C C . LYS A 1 87 ? -7.382 -12.048 11.632 1.00 93.38 87 LYS A C 1
ATOM 692 O O . LYS A 1 87 ? -7.635 -12.458 12.759 1.00 93.38 87 LYS A O 1
ATOM 697 N N . ARG A 1 88 ? -6.967 -10.796 11.411 1.00 94.62 88 ARG A N 1
ATOM 698 C CA . ARG A 1 88 ? -6.853 -9.754 12.439 1.00 94.62 88 ARG A CA 1
ATOM 699 C C . ARG A 1 88 ? -6.969 -8.357 11.831 1.00 94.62 88 ARG A C 1
ATOM 701 O O . ARG A 1 88 ? -6.258 -8.040 10.883 1.00 94.62 88 ARG A O 1
ATOM 708 N N . LEU A 1 89 ? -7.775 -7.498 12.457 1.00 96.12 89 LEU A N 1
ATOM 709 C CA . LEU A 1 89 ? -7.855 -6.066 12.145 1.00 96.12 89 LEU A CA 1
ATOM 710 C C . LEU A 1 89 ? -6.692 -5.309 12.799 1.00 96.12 89 LEU A C 1
ATOM 712 O O . LEU A 1 89 ? -6.819 -4.764 13.896 1.00 96.12 89 LEU A O 1
ATOM 716 N N . ALA A 1 90 ? -5.537 -5.332 12.136 1.00 95.44 90 ALA A N 1
ATOM 717 C CA . ALA A 1 90 ? -4.341 -4.610 12.553 1.00 95.44 90 ALA A CA 1
ATOM 718 C C . ALA A 1 90 ? -3.861 -3.711 11.411 1.00 95.44 90 ALA A C 1
ATOM 720 O O . ALA A 1 90 ? -3.312 -4.200 10.421 1.00 95.44 90 ALA A O 1
ATOM 721 N N . PHE A 1 91 ? -4.083 -2.406 11.566 1.00 97.69 91 PHE A N 1
ATOM 722 C CA . PHE A 1 91 ? -3.604 -1.402 10.625 1.00 97.69 91 PHE A CA 1
ATOM 723 C C . PHE A 1 91 ? -2.224 -0.917 11.067 1.00 97.69 91 PHE A C 1
ATOM 725 O O . PHE A 1 91 ? -2.055 -0.491 12.2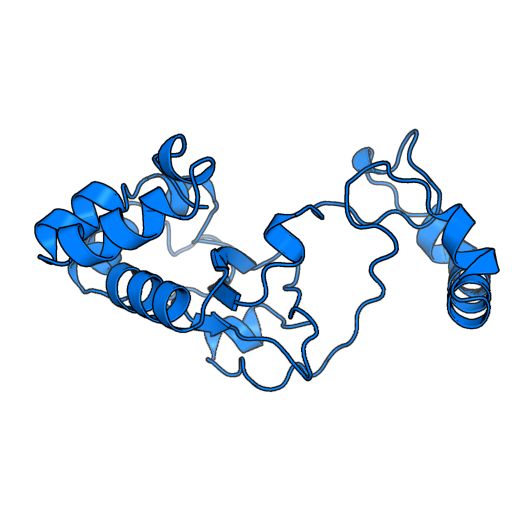09 1.00 97.69 91 PHE A O 1
ATOM 732 N N . ALA A 1 92 ? -1.242 -0.990 10.175 1.00 97.50 92 ALA A N 1
ATOM 733 C CA . ALA A 1 92 ? 0.141 -0.634 10.447 1.00 97.50 92 ALA A CA 1
ATOM 734 C C . ALA A 1 92 ? 0.534 0.647 9.708 1.00 97.50 92 ALA A C 1
ATOM 736 O O . ALA A 1 92 ? 0.266 0.799 8.513 1.00 97.50 92 ALA A O 1
ATOM 737 N N . GLU A 1 93 ? 1.215 1.545 10.415 1.00 97.12 93 GLU A N 1
ATOM 738 C CA . GLU A 1 93 ? 1.893 2.687 9.810 1.00 97.12 93 GLU A CA 1
ATOM 739 C C . GLU A 1 93 ? 3.122 2.206 9.032 1.00 97.12 93 GLU A C 1
ATOM 741 O O . GLU A 1 93 ? 3.908 1.373 9.496 1.00 97.12 93 GLU A O 1
ATOM 746 N N . ILE A 1 94 ? 3.293 2.744 7.831 1.00 97.19 94 ILE A N 1
ATOM 747 C CA . ILE A 1 94 ? 4.410 2.441 6.945 1.00 97.19 94 ILE A CA 1
ATOM 748 C C . ILE A 1 94 ? 5.008 3.764 6.499 1.00 97.19 94 ILE A C 1
ATOM 750 O O . ILE A 1 94 ? 4.307 4.624 5.969 1.00 97.19 94 ILE A O 1
ATOM 754 N N . GLY A 1 95 ? 6.307 3.929 6.729 1.00 95.62 95 GLY A N 1
ATOM 755 C CA . GLY A 1 95 ? 7.051 5.102 6.294 1.00 95.62 95 GLY A CA 1
ATOM 756 C C . GLY A 1 95 ? 7.691 4.935 4.920 1.00 95.62 95 GLY A C 1
ATOM 757 O O . GLY A 1 95 ? 7.239 4.184 4.051 1.00 95.62 95 GLY A O 1
ATOM 758 N N . ASN A 1 96 ? 8.806 5.633 4.758 1.00 94.94 96 ASN A N 1
ATOM 759 C CA . ASN A 1 96 ? 9.718 5.484 3.638 1.00 94.94 96 ASN A CA 1
ATOM 760 C C . ASN A 1 96 ? 11.060 4.947 4.146 1.00 94.94 96 ASN A C 1
ATOM 762 O O . ASN A 1 96 ? 11.402 5.118 5.315 1.00 94.94 96 ASN A O 1
ATOM 766 N N . LEU A 1 97 ? 11.815 4.318 3.252 1.00 94.44 97 LEU A N 1
ATOM 767 C CA . LEU A 1 97 ? 13.191 3.912 3.512 1.00 94.44 97 LEU A CA 1
ATOM 768 C C . LEU A 1 97 ? 14.104 4.822 2.694 1.00 94.44 97 LEU A C 1
ATOM 770 O O . LEU A 1 97 ? 14.037 4.802 1.466 1.00 94.44 97 LEU A O 1
ATOM 774 N N . GLU A 1 98 ? 14.928 5.631 3.365 1.00 93.25 98 GLU A N 1
ATOM 775 C CA . GLU A 1 98 ? 15.875 6.557 2.716 1.00 93.25 98 GLU A CA 1
ATOM 776 C C . GLU A 1 98 ? 15.200 7.490 1.689 1.00 93.25 98 GLU A C 1
ATOM 778 O O . GLU A 1 98 ? 15.676 7.677 0.568 1.00 93.25 98 GLU A O 1
ATOM 783 N N . GLY A 1 99 ? 14.026 8.028 2.031 1.00 91.62 99 GLY A N 1
ATOM 784 C CA . GLY A 1 99 ? 13.248 8.890 1.137 1.00 91.62 99 GLY A CA 1
ATOM 785 C C . GLY A 1 99 ? 12.525 8.150 0.005 1.00 91.62 99 GLY A C 1
ATOM 786 O O . GLY A 1 99 ? 11.793 8.780 -0.757 1.00 91.62 99 GLY A O 1
ATOM 787 N N . LYS A 1 100 ? 12.676 6.823 -0.115 1.00 93.12 100 LYS A N 1
ATOM 788 C CA . LYS A 1 100 ? 11.975 6.009 -1.118 1.00 93.12 100 LYS A CA 1
ATOM 789 C C . LYS A 1 100 ? 10.693 5.407 -0.541 1.00 93.12 100 LYS A C 1
ATOM 791 O O . LYS A 1 100 ? 10.730 4.812 0.540 1.00 93.12 100 LYS A O 1
ATOM 796 N N . PRO A 1 101 ? 9.563 5.486 -1.263 1.00 94.69 101 PRO A N 1
ATOM 797 C CA . PRO A 1 101 ? 8.309 4.924 -0.788 1.00 94.69 101 PRO A CA 1
ATOM 798 C C . PRO A 1 101 ? 8.413 3.403 -0.656 1.00 94.69 101 PRO A C 1
ATOM 800 O O . PRO A 1 101 ? 8.931 2.710 -1.536 1.00 94.69 101 PRO A O 1
ATOM 803 N N . ILE A 1 102 ? 7.866 2.867 0.432 1.00 96.31 102 ILE A N 1
ATOM 804 C CA . ILE A 1 102 ? 7.731 1.424 0.600 1.00 96.31 102 ILE A CA 1
ATOM 805 C C . ILE A 1 102 ? 6.486 0.960 -0.171 1.00 96.31 102 ILE A C 1
ATOM 807 O O . ILE A 1 102 ? 5.375 1.444 0.056 1.00 96.31 102 ILE A O 1
ATOM 811 N N . VAL A 1 103 ? 6.690 0.034 -1.111 1.00 94.75 103 VAL A N 1
ATOM 812 C CA . VAL A 1 103 ? 5.631 -0.649 -1.879 1.00 94.75 103 VAL A CA 1
ATOM 813 C C . VAL A 1 103 ? 5.184 -1.906 -1.130 1.00 94.75 103 VAL A C 1
ATOM 815 O O . VAL A 1 103 ? 6.008 -2.564 -0.492 1.00 94.75 103 VAL A O 1
ATOM 818 N N . LEU A 1 104 ? 3.904 -2.258 -1.215 1.00 94.88 104 LEU A N 1
ATOM 819 C CA . LEU A 1 104 ? 3.345 -3.475 -0.623 1.00 94.88 104 LEU A CA 1
ATOM 820 C C . LEU A 1 104 ? 3.087 -4.517 -1.711 1.00 94.88 104 LEU A C 1
ATOM 822 O O . LEU A 1 104 ? 2.953 -4.171 -2.884 1.00 94.88 104 LEU A O 1
ATOM 826 N N . ASP A 1 105 ? 3.038 -5.789 -1.332 1.00 93.69 105 ASP A N 1
ATOM 827 C CA . ASP A 1 105 ? 2.545 -6.820 -2.242 1.00 93.69 105 ASP A CA 1
ATOM 828 C C . ASP A 1 105 ? 1.035 -6.681 -2.526 1.00 93.69 105 ASP A C 1
ATOM 830 O O . ASP A 1 105 ? 0.323 -5.898 -1.898 1.00 93.69 105 ASP A O 1
ATOM 834 N N . ASP A 1 106 ? 0.536 -7.477 -3.473 1.00 91.62 106 ASP A N 1
ATOM 835 C CA . ASP A 1 106 ? -0.859 -7.500 -3.937 1.00 91.62 106 ASP A CA 1
ATOM 836 C C . ASP A 1 106 ? -1.853 -8.085 -2.917 1.00 91.62 106 ASP A C 1
ATOM 838 O O . ASP A 1 106 ? -3.007 -8.369 -3.240 1.00 91.62 106 ASP A O 1
ATOM 842 N N . THR A 1 107 ? -1.400 -8.323 -1.688 1.00 94.25 107 THR A N 1
ATOM 843 C CA . THR A 1 107 ? -2.164 -8.996 -0.637 1.00 94.25 107 THR A CA 1
ATOM 844 C C . THR A 1 107 ? -2.349 -8.121 0.599 1.00 94.25 107 THR A C 1
ATOM 846 O O . THR A 1 107 ? -2.921 -8.570 1.593 1.00 94.25 107 THR A O 1
ATOM 849 N N . SER A 1 108 ? -1.905 -6.868 0.510 1.00 95.62 108 SER A N 1
ATOM 850 C CA . SER A 1 108 ? -2.182 -5.803 1.463 1.00 95.62 108 SER A CA 1
ATOM 851 C C . SER A 1 108 ? -3.011 -4.707 0.801 1.00 95.62 108 SER A C 1
ATOM 853 O O . SER A 1 108 ? -2.838 -4.401 -0.378 1.00 95.62 108 SER A O 1
ATOM 855 N N . TYR A 1 109 ? -3.861 -4.069 1.593 1.00 96.75 109 TYR A N 1
ATOM 856 C CA . TYR A 1 109 ? -4.553 -2.833 1.237 1.00 96.75 109 TYR A CA 1
ATOM 857 C C . TYR A 1 109 ? -3.945 -1.682 2.022 1.00 96.75 109 TYR A C 1
ATOM 859 O O . TYR A 1 109 ? -3.339 -1.904 3.072 1.00 96.75 109 TYR A O 1
ATOM 867 N N . PHE A 1 110 ? -4.081 -0.456 1.527 1.00 96.62 110 PHE A N 1
ATOM 868 C CA . PHE A 1 110 ? -3.560 0.701 2.238 1.00 96.62 110 PHE A CA 1
ATOM 869 C C . PHE A 1 110 ? -4.262 1.998 1.865 1.00 96.62 110 PHE A C 1
ATOM 871 O O . PHE A 1 110 ? -4.718 2.160 0.738 1.00 96.62 110 PHE A O 1
ATOM 878 N N . VAL A 1 111 ? -4.237 2.933 2.810 1.00 95.44 111 VAL A N 1
ATOM 879 C CA . VAL A 1 111 ? -4.520 4.349 2.591 1.00 95.44 111 VAL A CA 1
ATOM 880 C C . VAL A 1 111 ? -3.190 5.066 2.327 1.00 95.44 111 VAL A C 1
ATOM 882 O O . VAL A 1 111 ? -2.262 4.915 3.132 1.00 95.44 111 VAL A O 1
ATOM 885 N N . PRO A 1 112 ? -3.031 5.798 1.208 1.00 94.50 112 PRO A N 1
ATOM 886 C CA . PRO A 1 112 ? -1.842 6.610 0.966 1.00 94.50 112 PRO A CA 1
ATOM 887 C C . PRO A 1 112 ? -1.809 7.823 1.903 1.00 94.50 112 PRO A C 1
ATOM 889 O O . PRO A 1 112 ? -2.821 8.497 2.063 1.00 94.50 112 PRO A O 1
ATOM 892 N N . CYS A 1 113 ? -0.637 8.127 2.466 1.00 93.81 113 CYS A N 1
ATOM 893 C CA . CYS A 1 113 ? -0.425 9.274 3.346 1.00 93.81 113 CYS A CA 1
ATOM 894 C C . CYS A 1 113 ? 0.800 10.101 2.928 1.00 93.81 113 CYS A C 1
ATOM 896 O O . CYS A 1 113 ? 1.828 9.576 2.493 1.00 93.81 113 CYS A O 1
ATOM 898 N N . TYR A 1 114 ? 0.721 11.415 3.098 1.00 91.88 114 TYR A N 1
ATOM 899 C CA . TYR A 1 114 ? 1.734 12.379 2.668 1.00 91.88 114 TYR A CA 1
ATOM 900 C C . TYR A 1 114 ? 2.521 12.989 3.829 1.00 91.88 114 TYR A C 1
ATOM 902 O O . TYR A 1 114 ? 3.528 13.662 3.608 1.00 91.88 114 TYR A O 1
ATOM 910 N N . SER A 1 115 ? 2.130 12.698 5.071 1.00 92.38 115 SER A N 1
ATOM 911 C CA . SER A 1 115 ? 2.912 13.022 6.266 1.00 92.38 115 SER A CA 1
ATOM 912 C C . SER A 1 115 ? 2.856 11.908 7.311 1.00 92.38 115 SER A C 1
ATOM 914 O O . SER A 1 115 ? 1.930 11.095 7.337 1.00 92.38 115 SER A O 1
ATOM 916 N N . ARG A 1 116 ? 3.840 11.892 8.217 1.00 94.12 116 ARG A N 1
ATOM 917 C CA . ARG A 1 116 ? 3.844 10.963 9.355 1.00 94.12 116 ARG A CA 1
ATOM 918 C C . ARG A 1 116 ? 2.661 11.218 10.290 1.00 94.12 116 ARG A C 1
ATOM 920 O O . ARG A 1 116 ? 2.080 10.278 10.810 1.00 94.12 116 ARG A O 1
ATOM 927 N N . GLN A 1 117 ? 2.310 12.486 10.499 1.00 94.88 117 GLN A N 1
ATOM 928 C CA . GLN A 1 117 ? 1.203 12.900 11.363 1.00 94.88 117 GLN A CA 1
ATOM 929 C C . GLN A 1 117 ? -0.140 12.399 10.827 1.00 94.88 117 GLN A C 1
ATOM 931 O O . GLN A 1 117 ? -0.952 11.896 11.595 1.00 94.88 117 GLN A O 1
ATOM 936 N N . GLU A 1 118 ? -0.344 12.490 9.514 1.00 93.50 118 GLU A N 1
ATOM 937 C CA . GLU A 1 118 ? -1.520 11.938 8.841 1.00 93.50 118 GLU A CA 1
ATOM 938 C C . GLU A 1 118 ? -1.603 10.417 8.993 1.00 93.50 118 GLU A C 1
ATOM 940 O O . GLU A 1 118 ? -2.643 9.904 9.400 1.00 93.50 118 GLU A O 1
ATOM 945 N N . ALA A 1 119 ? -0.507 9.699 8.716 1.00 95.19 119 ALA A N 1
ATOM 946 C CA . ALA A 1 119 ? -0.481 8.246 8.864 1.00 95.19 119 ALA A CA 1
ATOM 947 C C . ALA A 1 119 ? -0.804 7.824 10.304 1.00 95.19 119 ALA A C 1
ATOM 949 O O . ALA A 1 119 ? -1.605 6.916 10.515 1.00 95.19 119 ALA A O 1
ATOM 950 N N . LYS A 1 120 ? -0.259 8.544 11.290 1.00 96.69 120 LYS A N 1
ATOM 951 C CA . LYS A 1 120 ? -0.546 8.309 12.705 1.00 96.69 120 LYS A CA 1
ATOM 952 C C . LYS A 1 120 ? -2.020 8.530 13.037 1.00 96.69 120 LYS A C 1
ATOM 954 O O . LYS A 1 120 ? -2.624 7.667 13.662 1.00 96.69 120 LYS A O 1
ATOM 959 N N . LEU A 1 121 ? -2.609 9.644 12.595 1.00 96.62 121 LEU A N 1
ATOM 960 C CA . LEU A 1 121 ? -4.026 9.948 12.823 1.00 96.62 121 LEU A CA 1
ATOM 961 C C . LEU A 1 121 ? -4.932 8.849 12.250 1.00 96.62 121 LEU A C 1
ATOM 963 O O . LEU A 1 121 ? -5.763 8.289 12.965 1.00 96.62 121 LEU A O 1
ATOM 967 N N . ILE A 1 122 ? -4.725 8.488 10.981 1.00 96.25 122 ILE A N 1
ATOM 968 C CA . ILE A 1 122 ? -5.524 7.465 10.294 1.00 96.25 122 ILE A CA 1
ATOM 969 C C . ILE A 1 122 ? -5.336 6.091 10.954 1.00 96.25 122 ILE A C 1
ATOM 971 O O . ILE A 1 122 ? -6.312 5.371 11.162 1.00 96.25 122 ILE A O 1
ATOM 975 N N . ALA A 1 123 ? -4.108 5.725 11.336 1.00 97.31 123 ALA A N 1
ATOM 976 C CA . ALA A 1 123 ? -3.842 4.472 12.038 1.00 97.31 123 ALA A CA 1
ATOM 977 C C . ALA A 1 123 ? -4.490 4.437 13.429 1.00 97.31 123 ALA A C 1
ATOM 979 O O . ALA A 1 123 ? -5.022 3.394 13.812 1.00 97.31 123 ALA A O 1
ATOM 980 N N . THR A 1 124 ? -4.489 5.550 14.170 1.00 97.81 124 THR A N 1
ATOM 981 C CA . THR A 1 124 ? -5.197 5.676 15.453 1.00 97.81 124 THR A CA 1
ATOM 982 C C . THR A 1 124 ? -6.697 5.468 15.271 1.00 97.81 124 THR A C 1
ATOM 984 O O . THR A 1 124 ? -7.280 4.650 15.981 1.00 97.81 124 THR A O 1
ATOM 987 N N . MET A 1 125 ? -7.310 6.133 14.287 1.00 97.75 125 MET A N 1
ATOM 988 C CA . MET A 1 125 ? -8.737 5.976 13.994 1.00 97.75 125 MET A CA 1
ATOM 989 C C . MET A 1 125 ? -9.080 4.527 13.625 1.00 97.75 125 MET A C 1
ATOM 991 O O . MET A 1 125 ? -9.953 3.917 14.241 1.00 97.75 125 MET A O 1
ATOM 995 N N . LEU A 1 126 ? -8.357 3.939 12.669 1.00 97.69 126 LEU A N 1
ATOM 996 C CA . LEU A 1 126 ? -8.624 2.588 12.161 1.00 97.69 126 LEU A CA 1
ATOM 997 C C . LEU A 1 126 ? -8.334 1.468 13.175 1.00 97.69 126 LEU A C 1
ATOM 999 O O . LEU A 1 126 ? -8.898 0.381 13.062 1.00 97.69 126 LEU A O 1
ATOM 1003 N N . ASN A 1 127 ? -7.471 1.712 14.165 1.00 97.94 127 ASN A N 1
ATOM 1004 C CA . ASN A 1 127 ? -7.214 0.775 15.262 1.00 97.94 127 ASN A CA 1
ATOM 1005 C C . ASN A 1 127 ? -8.071 1.030 16.512 1.00 97.94 127 ASN A C 1
ATOM 1007 O O . ASN A 1 127 ? -7.902 0.309 17.499 1.00 97.94 127 ASN A O 1
ATOM 1011 N N . SER A 1 128 ? -8.971 2.017 16.491 1.00 98.44 128 SER A N 1
ATOM 1012 C CA . SER A 1 128 ? -9.926 2.240 17.578 1.00 98.44 128 SER A CA 1
ATOM 1013 C C . SER A 1 128 ? -10.855 1.034 17.764 1.00 98.44 128 SER A C 1
ATOM 1015 O O . SER A 1 128 ? -11.098 0.262 16.830 1.00 98.44 128 SER A O 1
ATOM 1017 N N . ASN A 1 129 ? -11.402 0.875 18.972 1.00 98.12 129 ASN A N 1
ATOM 1018 C CA . ASN A 1 129 ? -12.384 -0.179 19.240 1.00 98.12 129 ASN A CA 1
ATOM 1019 C C . ASN A 1 129 ? -13.614 -0.027 18.337 1.00 98.12 129 ASN A C 1
ATOM 1021 O O . ASN A 1 129 ? -14.039 -1.009 17.741 1.00 98.12 129 ASN A O 1
ATOM 1025 N N . LEU A 1 130 ? -14.087 1.208 18.134 1.00 98.00 130 LEU A N 1
ATOM 1026 C CA . LEU A 1 130 ? -15.229 1.509 17.273 1.00 98.00 130 LEU A CA 1
ATOM 1027 C C . LEU A 1 130 ? -15.018 1.027 15.828 1.00 98.00 130 LEU A C 1
ATOM 1029 O O . LEU A 1 130 ? -15.871 0.340 15.269 1.00 98.00 130 LEU A O 1
ATOM 1033 N N . ALA A 1 131 ? -13.855 1.311 15.232 1.00 97.88 131 ALA A N 1
ATOM 1034 C CA . ALA A 1 131 ? -13.534 0.835 13.886 1.00 97.88 131 ALA A CA 1
ATOM 1035 C C . ALA A 1 131 ? -13.427 -0.699 13.823 1.00 97.88 131 ALA A C 1
ATOM 1037 O O . ALA A 1 131 ? -13.885 -1.323 12.864 1.00 97.88 131 ALA A O 1
ATOM 1038 N N . ARG A 1 132 ? -12.825 -1.322 14.844 1.00 97.44 132 ARG A N 1
ATOM 1039 C CA . ARG A 1 132 ? -12.674 -2.783 14.910 1.00 97.44 132 ARG A CA 1
ATOM 1040 C C . ARG A 1 132 ? -14.015 -3.495 15.039 1.00 97.44 132 ARG A C 1
ATOM 1042 O O . ARG A 1 132 ? -14.239 -4.476 14.332 1.00 97.44 132 ARG A O 1
ATOM 1049 N N . GLU A 1 133 ? -14.889 -2.995 15.904 1.00 97.19 133 GLU A N 1
ATOM 1050 C CA . GLU A 1 133 ? -16.252 -3.494 16.080 1.00 97.19 133 GLU A CA 1
ATOM 1051 C C . GLU A 1 133 ? -17.040 -3.356 14.780 1.00 97.19 133 GLU A C 1
ATOM 1053 O O . GLU A 1 133 ? -17.561 -4.360 14.293 1.00 97.19 133 GLU A O 1
ATOM 1058 N N . PHE A 1 134 ? -17.011 -2.175 14.151 1.00 97.62 134 PHE A N 1
ATOM 1059 C CA . PHE A 1 134 ? -17.649 -1.939 12.856 1.00 97.62 134 PHE A CA 1
ATOM 1060 C C . PHE A 1 134 ? -17.221 -2.972 11.806 1.00 97.62 134 PHE A C 1
ATOM 1062 O O . PHE A 1 134 ? -18.061 -3.664 11.235 1.00 97.62 134 PHE A O 1
ATOM 1069 N N . TYR A 1 135 ? -15.915 -3.133 11.572 1.00 97.31 135 TYR A N 1
ATOM 1070 C CA . TYR A 1 135 ? -15.432 -4.078 10.564 1.00 97.31 135 TYR A CA 1
ATOM 1071 C C . TYR A 1 135 ? -15.753 -5.531 10.911 1.00 97.31 135 TYR A C 1
ATOM 1073 O O . TYR A 1 135 ? -16.047 -6.314 10.010 1.00 97.31 135 TYR A O 1
ATOM 1081 N N . SER A 1 136 ? -15.707 -5.909 12.192 1.00 95.69 136 SER A N 1
ATOM 1082 C CA . SER A 1 136 ? -15.902 -7.302 12.611 1.00 95.69 136 SER A CA 1
ATOM 1083 C C . SER A 1 136 ? -17.255 -7.886 12.192 1.00 95.69 136 SER A C 1
ATOM 1085 O O . SER A 1 136 ? -17.331 -9.089 11.954 1.00 95.69 136 SER A O 1
ATOM 1087 N N . VAL A 1 137 ? -18.278 -7.040 12.020 1.00 96.44 137 VAL A N 1
ATOM 1088 C CA . VAL A 1 137 ? -19.618 -7.431 11.550 1.00 96.44 137 VAL A CA 1
ATOM 1089 C C . VAL A 1 137 ? -19.626 -7.807 10.062 1.00 96.44 137 VAL A C 1
ATOM 1091 O O . VAL A 1 137 ? -20.413 -8.653 9.644 1.00 96.44 137 VAL A O 1
ATOM 1094 N N . PHE A 1 138 ? -18.740 -7.218 9.255 1.00 95.31 138 PHE A N 1
ATOM 1095 C CA . PHE A 1 138 ? -18.668 -7.455 7.807 1.00 95.31 138 PHE A CA 1
ATOM 1096 C C . PHE A 1 138 ? -17.625 -8.507 7.413 1.00 95.31 138 PHE A C 1
ATOM 1098 O O . PHE A 1 138 ? -17.644 -9.016 6.291 1.00 95.31 138 PHE A O 1
ATOM 1105 N N . VAL A 1 139 ? -16.687 -8.823 8.308 1.00 95.44 139 VAL A N 1
ATOM 1106 C CA . VAL A 1 139 ? -15.591 -9.746 8.014 1.00 95.44 139 VAL A CA 1
ATOM 1107 C C . VAL A 1 139 ? -16.049 -11.195 8.159 1.00 95.44 139 VAL A C 1
ATOM 1109 O O . VAL A 1 139 ? -16.338 -11.677 9.253 1.00 95.44 139 VAL A O 1
ATOM 1112 N N . PHE A 1 140 ? -16.008 -11.941 7.055 1.00 95.38 140 PHE A N 1
ATOM 1113 C CA . PHE A 1 140 ? -16.183 -13.390 7.087 1.00 95.38 140 PHE A CA 1
ATOM 1114 C C . PHE A 1 140 ? -14.852 -14.091 7.392 1.00 95.38 140 PHE A C 1
ATOM 1116 O O . PHE A 1 140 ? -14.050 -14.370 6.497 1.00 95.38 140 PHE A O 1
ATOM 1123 N N . TRP A 1 141 ? -14.606 -14.373 8.673 1.00 95.31 141 TRP A N 1
ATOM 1124 C CA . TRP A 1 141 ? -13.313 -14.856 9.174 1.00 95.31 141 TRP A CA 1
ATOM 1125 C C . TRP A 1 141 ? -12.855 -16.201 8.614 1.00 95.31 141 TRP A C 1
ATOM 1127 O O . TRP A 1 141 ? -11.654 -16.470 8.611 1.00 95.31 141 TRP A O 1
ATOM 1137 N N . ASP A 1 142 ? -13.757 -17.042 8.117 1.00 94.62 142 ASP A N 1
ATOM 1138 C CA . ASP A 1 142 ? -13.394 -18.346 7.554 1.00 94.62 142 ASP A CA 1
ATOM 1139 C C . ASP A 1 142 ? -12.837 -18.261 6.131 1.00 94.62 142 ASP A C 1
ATOM 1141 O O . ASP A 1 142 ? -12.171 -19.192 5.672 1.00 94.62 142 ASP A O 1
ATOM 1145 N N . ALA A 1 143 ? -13.002 -17.120 5.453 1.00 95.06 143 ALA A N 1
ATOM 1146 C CA . ALA A 1 143 ? -12.378 -16.898 4.158 1.00 95.06 143 ALA A CA 1
ATOM 1147 C C . ALA A 1 143 ? -10.845 -16.935 4.247 1.00 95.06 143 ALA A C 1
ATOM 1149 O O . ALA A 1 143 ? -10.219 -16.477 5.204 1.00 95.06 143 ALA A O 1
ATOM 1150 N N . LYS A 1 144 ? -10.218 -17.403 3.160 1.00 92.62 144 LYS A N 1
ATOM 1151 C CA . LYS A 1 144 ? -8.760 -17.348 2.973 1.00 92.62 144 LYS A CA 1
ATOM 1152 C C . LYS A 1 144 ? -8.217 -15.914 3.033 1.00 92.62 144 LYS A C 1
ATOM 1154 O O . LYS A 1 144 ? -7.078 -15.713 3.443 1.00 92.62 144 LYS A O 1
ATOM 1159 N N . ARG A 1 145 ? -9.006 -14.940 2.572 1.00 93.50 145 ARG A N 1
ATOM 1160 C CA . ARG A 1 145 ? -8.710 -13.503 2.619 1.00 93.50 145 ARG A CA 1
ATOM 1161 C C . ARG A 1 145 ? -9.940 -12.774 3.161 1.00 93.50 145 ARG A C 1
ATOM 1163 O O . ARG A 1 145 ? -10.802 -12.408 2.366 1.00 93.50 145 ARG A O 1
ATOM 1170 N N . PRO A 1 146 ? -10.079 -12.667 4.490 1.00 95.88 146 PRO A N 1
ATOM 1171 C CA . PRO A 1 146 ? -11.316 -12.189 5.103 1.00 95.88 146 PRO A CA 1
ATOM 1172 C C . PRO A 1 146 ? -11.450 -10.660 5.041 1.00 95.88 146 PRO A C 1
ATOM 1174 O O . PRO A 1 146 ? -12.559 -10.137 5.053 1.00 95.88 146 PRO A O 1
ATOM 1177 N N . ILE A 1 147 ? -10.329 -9.939 4.936 1.00 97.00 147 ILE A N 1
ATOM 1178 C CA . ILE A 1 147 ? -10.302 -8.480 4.820 1.00 97.00 147 ILE A CA 1
ATOM 1179 C C . ILE A 1 147 ? -10.178 -8.144 3.336 1.00 97.00 147 ILE A C 1
ATOM 1181 O O . ILE A 1 147 ? -9.120 -8.342 2.737 1.00 97.00 147 ILE A O 1
ATOM 1185 N N . THR A 1 148 ? -11.269 -7.675 2.737 1.00 96.12 148 THR A N 1
ATOM 1186 C CA . THR A 1 148 ? -11.339 -7.305 1.318 1.00 96.12 148 THR A CA 1
ATOM 1187 C C . THR A 1 148 ? -11.455 -5.796 1.156 1.00 96.12 148 THR A C 1
ATOM 1189 O O . THR A 1 148 ? -11.819 -5.079 2.089 1.00 96.12 148 THR A O 1
ATOM 1192 N N . ILE A 1 149 ? -11.194 -5.311 -0.058 1.00 94.44 149 ILE A N 1
ATOM 1193 C CA . ILE A 1 149 ? -11.403 -3.900 -0.383 1.00 94.44 149 ILE A CA 1
ATOM 1194 C C . ILE A 1 149 ? -12.855 -3.459 -0.151 1.00 94.44 149 ILE A C 1
ATOM 1196 O O . ILE A 1 149 ? -13.088 -2.353 0.324 1.00 94.44 149 ILE A O 1
ATOM 1200 N N . ASP A 1 150 ? -13.826 -4.335 -0.415 1.00 94.75 150 ASP A N 1
ATOM 1201 C CA . ASP A 1 150 ? -15.247 -4.018 -0.263 1.00 94.75 150 ASP A CA 1
ATOM 1202 C C . ASP A 1 150 ? -15.650 -3.862 1.205 1.00 94.75 150 ASP A C 1
ATOM 1204 O O . ASP A 1 150 ? -16.450 -2.983 1.513 1.00 94.75 150 ASP A O 1
ATOM 1208 N N . VAL A 1 151 ? -15.057 -4.656 2.108 1.00 95.56 151 VAL A N 1
ATOM 1209 C CA . VAL A 1 151 ? -15.221 -4.497 3.564 1.00 95.56 151 VAL A CA 1
ATOM 1210 C C . VAL A 1 151 ? -14.598 -3.183 4.029 1.00 95.56 151 VAL A C 1
ATOM 1212 O O . VAL A 1 151 ? -15.237 -2.418 4.747 1.00 95.56 151 VAL A O 1
ATOM 1215 N N . LEU A 1 152 ? -13.367 -2.891 3.595 1.00 96.31 152 LEU A N 1
ATOM 1216 C CA . LEU A 1 152 ? -12.647 -1.673 3.985 1.00 96.31 152 LEU A CA 1
ATOM 1217 C C . LEU A 1 152 ? -13.365 -0.395 3.526 1.00 96.31 152 LEU A C 1
ATO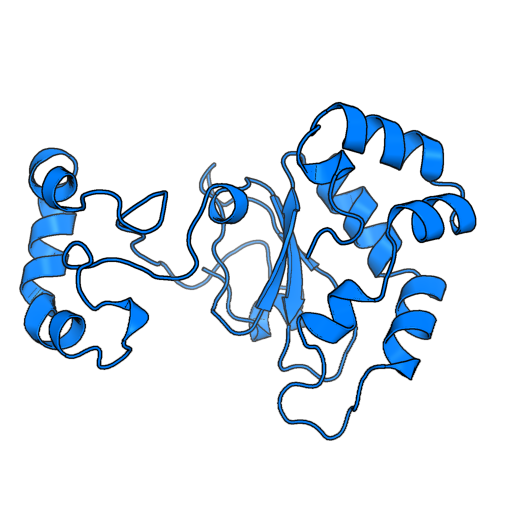M 1219 O O . LEU A 1 152 ? -13.335 0.618 4.220 1.00 96.31 152 LEU A O 1
ATOM 1223 N N . ARG A 1 153 ? -14.065 -0.453 2.389 1.00 94.69 153 ARG A N 1
ATOM 1224 C CA . ARG A 1 153 ? -14.881 0.649 1.863 1.00 94.69 153 ARG A CA 1
ATOM 1225 C C . ARG A 1 153 ? -16.218 0.849 2.576 1.00 94.69 153 ARG A C 1
ATOM 1227 O O . ARG A 1 153 ? -16.898 1.821 2.285 1.00 94.69 153 ARG A O 1
ATOM 1234 N N . GLN A 1 154 ? -16.626 -0.012 3.506 1.00 94.62 154 GLN A N 1
ATOM 1235 C CA . GLN A 1 154 ? -17.877 0.233 4.239 1.00 94.62 154 GLN A CA 1
ATOM 1236 C C . GLN A 1 154 ? -17.736 1.341 5.292 1.00 94.62 154 GLN A C 1
ATOM 1238 O O . GLN A 1 154 ? -18.726 1.972 5.656 1.00 94.62 154 GLN A O 1
ATOM 1243 N N . LEU A 1 155 ? -16.525 1.588 5.800 1.00 94.69 155 LEU A N 1
ATOM 1244 C CA . LEU A 1 155 ? -16.302 2.547 6.878 1.00 94.69 155 LEU A CA 1
ATOM 1245 C C . LEU A 1 155 ? -16.137 3.972 6.334 1.00 94.69 155 LEU A C 1
ATOM 1247 O O . LEU A 1 155 ? -15.197 4.262 5.591 1.00 94.69 155 LEU A O 1
ATOM 1251 N N . ASN A 1 156 ? -17.001 4.885 6.779 1.00 93.38 156 ASN A N 1
ATOM 1252 C CA . ASN A 1 156 ? -16.842 6.317 6.541 1.00 93.38 156 ASN A CA 1
ATOM 1253 C C . ASN A 1 156 ? -15.854 6.911 7.559 1.00 93.38 156 ASN A C 1
ATOM 1255 O O . ASN A 1 156 ? -16.136 6.964 8.756 1.00 93.38 156 ASN A O 1
ATOM 1259 N N . LEU A 1 157 ? -14.697 7.374 7.079 1.00 92.25 157 LEU A N 1
ATOM 1260 C CA . LEU A 1 157 ? -13.647 7.912 7.948 1.00 92.25 157 LEU A CA 1
ATOM 1261 C C . LEU A 1 157 ? -14.000 9.267 8.572 1.00 92.25 157 LEU A C 1
ATOM 1263 O O . LEU A 1 157 ? -13.552 9.525 9.684 1.00 92.25 157 LEU A O 1
ATOM 1267 N N . SER A 1 158 ? -14.817 10.100 7.920 1.00 92.75 158 SER A N 1
ATOM 1268 C CA . SER A 1 158 ? -15.279 11.364 8.513 1.00 92.75 158 SER A CA 1
ATOM 1269 C C . SER A 1 158 ? -16.218 11.104 9.686 1.00 92.75 158 SER A C 1
ATOM 1271 O O . SER A 1 158 ? -15.989 11.630 10.768 1.00 92.75 158 SER A O 1
ATOM 1273 N N . ALA A 1 159 ? -17.192 10.204 9.508 1.00 94.81 159 ALA A N 1
ATOM 1274 C CA . ALA A 1 159 ? -18.099 9.807 10.586 1.00 94.81 159 ALA A CA 1
ATOM 1275 C C . ALA A 1 159 ? -17.334 9.161 11.752 1.00 94.81 159 ALA A C 1
ATOM 1277 O O . ALA A 1 159 ? -17.578 9.469 12.913 1.00 94.81 159 ALA A O 1
ATOM 1278 N N . LEU A 1 160 ? -16.339 8.316 11.455 1.00 96.00 160 LEU A N 1
ATOM 1279 C CA . LEU A 1 160 ? -15.470 7.771 12.496 1.00 96.00 160 LEU A CA 1
ATOM 1280 C C . LEU A 1 160 ? -14.679 8.872 13.224 1.00 96.00 160 LEU A C 1
ATOM 1282 O O . LEU A 1 160 ? -14.492 8.785 14.433 1.00 96.00 160 LEU A O 1
ATOM 1286 N N . ALA A 1 161 ? -14.191 9.891 12.512 1.00 96.25 161 ALA A N 1
ATOM 1287 C CA . ALA A 1 161 ? -13.472 11.002 13.131 1.00 96.25 161 ALA A CA 1
ATOM 1288 C C . ALA A 1 161 ? -14.377 11.815 14.068 1.00 96.25 161 ALA A C 1
ATOM 1290 O O . ALA A 1 161 ? -13.924 12.202 15.142 1.00 96.25 161 ALA A O 1
ATOM 1291 N N . GLU A 1 162 ? -15.632 12.051 13.684 1.00 96.12 162 GLU A N 1
ATOM 1292 C CA . GLU A 1 162 ? -16.644 12.713 14.517 1.00 96.12 162 GLU A CA 1
ATOM 1293 C C . GLU A 1 162 ? -16.900 11.927 15.809 1.00 96.12 162 GLU A C 1
ATOM 1295 O O . GLU A 1 162 ? -16.730 12.472 16.900 1.00 96.12 162 GLU A O 1
ATOM 1300 N N . GLU A 1 163 ? -17.185 10.625 15.699 1.00 97.56 163 GLU A N 1
ATOM 1301 C CA . GLU A 1 163 ? -17.427 9.742 16.853 1.00 97.56 163 GLU A CA 1
ATOM 1302 C C . GLU A 1 163 ? -16.215 9.643 17.794 1.00 97.56 163 GLU A C 1
ATOM 1304 O O . GLU A 1 163 ? -16.354 9.542 19.013 1.00 97.56 163 GLU A O 1
ATOM 1309 N N . LEU A 1 164 ? -15.000 9.708 17.241 1.00 97.62 164 LEU A N 1
ATOM 1310 C CA . LEU A 1 164 ? -13.759 9.701 18.019 1.00 97.62 164 LEU A CA 1
ATOM 1311 C C . LEU A 1 164 ? -13.335 11.091 18.520 1.00 97.62 164 LEU A C 1
ATOM 1313 O O . LEU A 1 164 ? -12.294 11.193 19.167 1.00 97.62 164 LEU A O 1
ATOM 1317 N N . GLN A 1 165 ? -14.100 12.151 18.235 1.00 97.00 165 GLN A N 1
ATOM 1318 C CA . GLN A 1 165 ? -13.761 13.547 18.558 1.00 97.00 165 GLN A CA 1
ATOM 1319 C C . GLN A 1 165 ? -12.440 14.034 17.921 1.00 97.00 165 GLN A C 1
ATOM 1321 O O . GLN A 1 165 ? -11.779 14.940 18.427 1.00 97.00 165 GLN A O 1
ATOM 1326 N N . LEU A 1 166 ? -12.067 13.453 16.778 1.00 96.06 166 LEU A N 1
ATOM 1327 C CA . LEU A 1 166 ? -10.876 13.776 15.980 1.00 96.06 166 LEU A CA 1
ATOM 1328 C C . LEU A 1 166 ? -11.216 14.558 14.697 1.00 96.06 166 LEU A C 1
ATOM 1330 O O . LEU A 1 166 ? -10.338 14.824 13.874 1.00 96.06 166 LEU A O 1
ATOM 1334 N N . GLU A 1 167 ? -12.481 14.947 14.509 1.00 94.06 167 GLU A N 1
ATOM 1335 C CA . GLU A 1 167 ? -12.987 15.623 13.305 1.00 94.06 167 GLU A CA 1
ATOM 1336 C C . GLU A 1 167 ? -12.131 16.831 12.904 1.00 94.06 167 GLU A C 1
ATOM 1338 O O . GLU A 1 167 ? -11.733 16.963 11.748 1.00 94.06 167 GLU A O 1
ATOM 1343 N N . ARG A 1 168 ? -11.776 17.700 13.858 1.00 92.44 168 ARG A N 1
ATOM 1344 C CA . ARG A 1 168 ? -10.987 18.910 13.579 1.00 92.44 168 ARG A CA 1
ATOM 1345 C C . ARG A 1 168 ? -9.635 18.585 12.941 1.00 92.44 168 ARG A C 1
ATOM 1347 O O . ARG A 1 168 ? -9.200 19.275 12.016 1.00 92.44 168 ARG A O 1
ATOM 1354 N N . GLU A 1 169 ? -8.961 17.563 13.455 1.00 92.06 169 GLU A N 1
ATOM 1355 C CA . GLU A 1 169 ? -7.651 17.118 12.978 1.00 92.06 169 GLU A CA 1
ATOM 1356 C C . GLU A 1 169 ? -7.783 16.443 11.613 1.00 92.06 169 GLU A C 1
ATOM 1358 O O . GLU A 1 169 ? -6.991 16.709 10.704 1.00 92.06 169 GLU A O 1
ATOM 1363 N N . PHE A 1 170 ? -8.840 15.649 11.440 1.00 91.06 170 PHE A N 1
ATOM 1364 C CA . PHE A 1 170 ? -9.138 14.954 10.197 1.00 91.06 170 PHE A CA 1
ATOM 1365 C C . PHE A 1 170 ? -9.550 15.908 9.061 1.00 91.06 170 PHE A C 1
ATOM 1367 O O . PHE A 1 170 ? -9.047 15.798 7.943 1.00 91.06 170 PHE A O 1
ATOM 1374 N N . LEU A 1 171 ? -10.367 16.927 9.335 1.00 87.38 171 LEU A N 1
ATOM 1375 C CA . LEU A 1 171 ? -10.730 17.968 8.366 1.00 87.38 171 LEU A CA 1
ATOM 1376 C C . LEU A 1 171 ? -9.534 18.841 7.975 1.00 87.38 171 LEU A C 1
ATOM 1378 O O . LEU A 1 171 ? -9.399 19.230 6.812 1.00 87.38 171 LEU A O 1
ATOM 1382 N N . ALA A 1 172 ? -8.647 19.157 8.925 1.00 86.88 172 ALA A N 1
ATOM 1383 C CA . ALA A 1 172 ? -7.408 19.874 8.622 1.00 86.88 172 ALA A CA 1
ATOM 1384 C C . ALA A 1 172 ? -6.509 19.076 7.664 1.00 86.88 172 ALA A C 1
ATOM 1386 O O . ALA A 1 172 ? -5.779 19.668 6.864 1.00 86.88 172 ALA A O 1
ATOM 1387 N N . TYR A 1 173 ? -6.583 17.747 7.731 1.00 83.00 173 TYR A N 1
ATOM 1388 C CA . TYR A 1 173 ? -5.956 16.848 6.777 1.00 83.00 173 TYR A CA 1
ATOM 1389 C C . TYR A 1 173 ? -6.658 16.867 5.406 1.00 83.00 173 TYR A C 1
ATOM 1391 O O . TYR A 1 173 ? -5.993 17.143 4.405 1.00 83.00 173 TYR A O 1
ATOM 1399 N N . LEU A 1 174 ? -7.977 16.645 5.345 1.00 81.38 174 LEU A N 1
ATOM 1400 C CA . LEU A 1 174 ? -8.720 16.557 4.079 1.00 81.38 174 LEU A CA 1
ATOM 1401 C C . LEU A 1 174 ? -8.559 17.815 3.211 1.00 81.38 174 LEU A C 1
ATOM 1403 O O . LEU A 1 174 ? -8.305 17.708 2.011 1.00 81.38 174 LEU A O 1
ATOM 1407 N N . LYS A 1 175 ? -8.559 19.004 3.827 1.00 78.38 175 LYS A N 1
ATOM 1408 C CA . LYS A 1 175 ? -8.342 20.286 3.129 1.00 78.38 175 LYS A CA 1
ATOM 1409 C C . LYS A 1 175 ? -6.992 20.388 2.414 1.00 78.38 175 LYS A C 1
ATOM 1411 O O . LYS A 1 175 ? -6.854 21.146 1.457 1.00 78.38 175 LYS A O 1
ATOM 1416 N N . ARG A 1 176 ? -5.973 19.652 2.871 1.00 73.44 176 ARG A N 1
ATOM 1417 C CA . ARG A 1 176 ? -4.645 19.609 2.228 1.00 73.44 176 ARG A CA 1
ATOM 1418 C C . ARG A 1 176 ? -4.622 18.681 1.011 1.00 73.44 176 ARG A C 1
ATOM 1420 O O . ARG A 1 176 ? -3.697 18.766 0.207 1.00 73.44 176 ARG A O 1
ATOM 1427 N N . HIS A 1 177 ? -5.642 17.836 0.852 1.00 68.00 177 HIS A N 1
ATOM 1428 C CA . HIS A 1 177 ? -5.753 16.838 -0.206 1.00 68.00 177 HIS A CA 1
ATOM 1429 C C . HIS A 1 177 ? -7.172 16.820 -0.805 1.00 68.00 177 HIS A C 1
ATOM 1431 O O . HIS A 1 177 ? -7.928 15.879 -0.579 1.00 68.00 177 HIS A O 1
ATOM 1437 N N . PRO A 1 178 ? -7.536 17.793 -1.662 1.00 57.41 178 PRO A N 1
ATOM 1438 C CA . PRO A 1 178 ? -8.897 17.923 -2.208 1.00 57.41 178 PRO A CA 1
ATOM 1439 C C . PRO A 1 178 ? -9.362 16.731 -3.071 1.00 57.41 178 PRO A C 1
ATOM 1441 O O . PRO A 1 178 ? -10.548 16.592 -3.363 1.00 57.41 178 PRO A O 1
ATOM 1444 N N . LYS A 1 179 ? -8.451 15.835 -3.485 1.00 58.19 179 LYS A N 1
ATOM 1445 C CA . LYS A 1 179 ? -8.823 14.549 -4.106 1.00 58.19 179 LYS A CA 1
ATOM 1446 C C . LYS A 1 179 ? -9.429 13.561 -3.092 1.00 58.19 179 LYS A C 1
ATOM 1448 O O . LYS A 1 179 ? -10.284 12.776 -3.487 1.00 58.19 179 LYS A O 1
ATOM 1453 N N . ALA A 1 180 ? -9.014 13.615 -1.823 1.00 54.97 180 ALA A N 1
ATOM 1454 C CA . ALA A 1 180 ? -9.532 12.785 -0.733 1.00 54.97 180 ALA A CA 1
ATOM 1455 C C . ALA A 1 180 ? -10.898 13.281 -0.222 1.00 54.97 180 ALA A C 1
ATOM 1457 O O . ALA A 1 180 ? -11.734 12.465 0.138 1.00 54.97 180 ALA A O 1
ATOM 1458 N N . GLU A 1 181 ? -11.182 14.591 -0.291 1.00 49.69 181 GLU A N 1
ATOM 1459 C CA . GLU A 1 181 ? -12.499 15.162 0.069 1.00 49.69 181 GLU A CA 1
ATOM 1460 C C . GLU A 1 181 ? -13.669 14.577 -0.740 1.00 49.69 181 GLU A C 1
ATOM 1462 O O . GLU A 1 181 ? -14.800 14.549 -0.265 1.00 49.69 181 GLU A O 1
ATOM 1467 N N . LYS A 1 182 ? -13.417 14.101 -1.967 1.00 41.81 182 LYS A N 1
ATOM 1468 C CA . LYS A 1 182 ? -14.452 13.528 -2.846 1.00 41.81 182 LYS A CA 1
ATOM 1469 C C . LYS A 1 182 ? -14.665 12.025 -2.655 1.00 41.81 182 LYS A C 1
ATOM 1471 O O . LYS A 1 182 ? -15.553 11.466 -3.295 1.00 41.81 182 LYS A O 1
ATOM 1476 N N . GLN A 1 183 ? -13.855 11.363 -1.829 1.00 50.88 183 GLN A N 1
ATOM 1477 C CA . GLN A 1 183 ? -13.938 9.926 -1.584 1.00 50.88 183 GLN A CA 1
ATOM 1478 C C . GLN A 1 183 ? -14.343 9.677 -0.132 1.00 50.88 183 GLN A C 1
ATOM 1480 O O . GLN A 1 183 ? -13.564 9.881 0.789 1.00 50.88 183 GLN A O 1
ATOM 1485 N N . THR A 1 184 ? -15.560 9.169 0.072 1.00 48.06 184 THR A N 1
ATOM 1486 C CA . THR A 1 184 ? -16.057 8.748 1.396 1.00 48.06 184 THR A CA 1
ATOM 1487 C C . THR A 1 184 ? -15.226 7.597 1.987 1.00 48.06 184 THR A C 1
ATOM 1489 O O . THR A 1 184 ? -15.255 7.351 3.190 1.00 48.06 184 THR A O 1
ATOM 1492 N N . THR A 1 185 ? -14.454 6.907 1.139 1.00 55.78 185 THR A N 1
ATOM 1493 C CA . THR A 1 185 ? -13.643 5.735 1.472 1.00 55.78 185 THR A CA 1
ATOM 1494 C C . THR A 1 185 ? -12.216 5.945 0.973 1.00 55.78 185 THR A C 1
ATOM 1496 O O . THR A 1 185 ? -11.996 6.017 -0.235 1.00 55.78 185 THR A O 1
ATOM 1499 N N . MET A 1 186 ? -11.236 6.025 1.876 1.00 64.44 186 MET A N 1
ATOM 1500 C CA . MET A 1 186 ? -9.828 6.263 1.507 1.00 64.44 186 MET A CA 1
ATOM 1501 C C . MET A 1 186 ? -9.053 4.992 1.085 1.00 64.44 186 MET A C 1
ATOM 1503 O O . MET A 1 186 ? -7.828 5.039 0.965 1.00 64.44 186 MET A O 1
ATOM 1507 N N . PHE A 1 187 ? -9.762 3.874 0.859 1.00 70.88 187 PHE A N 1
ATOM 1508 C CA . PHE A 1 187 ? -9.234 2.575 0.409 1.00 70.88 187 PHE A CA 1
ATOM 1509 C C . PHE A 1 187 ? -9.549 2.270 -1.068 1.00 70.88 187 PHE A C 1
ATOM 1511 O O . PHE A 1 187 ? -10.718 2.401 -1.512 1.00 70.88 187 PHE A O 1
#

Secondary structure (DSSP, 8-state):
-B-HHHHHTT--SS-S-------SSTT---TTHHHH-HHHHHHHHHTHHHHTT---GGGTTS-TTPPSS-SGGGG-SEEEEEESSSSS---EEE-EETTEEPPB-TTEEEEEESSHHHHHHHHHHHTSHHHHHHHHHH--TTSSS-S-HHHHTT--HHHHHHHTT-HHHHHHHHTT-TTTTT-S---